Protein 6NJE (pdb70)

Nearest PDB structures (foldseek):
  6nje-assembly1_A  TM=1.003E+00  e=1.186E-72  Homo sapiens
  2p4n-assembly1_K  TM=8.759E-01  e=2.691E-31  unclassified
  5lt1-assembly2_B  TM=8.568E-01  e=7.980E-30  Homo sapiens
  5lt3-assembly3_C  TM=8.682E-01  e=7.978E-29  Homo sapiens
  4lnu-assembly1_K  TM=8.564E-01  e=1.719E-28  Homo sapiens

Organism: Homo sapiens (NCBI:txid9606)

Radius of gyration: 19.14 Å; Cα contacts (8 Å, |Δi|>4): 646; chains: 1; bounding box: 46×65×43 Å

Sequence (297 aa):
LYFQGPPARVRVAVRLRPFVCSLEIANWRNHQETLKYQFDAFYGERSTQQDIYAGSVQPILRHLLEGQNASVLAYGPTGAGKTHTMLGSPEQPGVIPRALMDLLQLTREEGAEGRPWALSVTMSYLEIYQEKVLDLLDPASGDLVIREDCRGNILIPGLSQKPISSFADFERHFLPASRRSSRSHAVLLVKVDQRERLAPFRQREGKLYLIDLAGSEDNRRTGAINTSLFVLGKVVDALNQGLPRVPYRDSKLTRLLQDSLGGSAHSILIANIAPERRFYLDTVSALNFAARSKEVI

Foldseek 3Di:
DLDDDFWDAAFEEEAEAAVCNKDWDADPVDNVKIKIFAGPYYHYHVQAQVNCQVVAPVVQLVVQVVQFEAEEEEAFAPVLQLCCQQANDPVGGHNVLVSVQVNLVVQCVCQPPPHQKHKWKKKFKWKQAPQFIAGLQDGPPGGWDWDADPVGDIDTPPRDIGTDRHVVSVCVRPVVSVVNPLRMKIKMKMKMWMFGNDPVGDTHMYIYIRIRGHGCCQPFPVVHHDQLLPLVLQQNLCRLVSPSDRPQVRGPNSVNCVRQHIHHHHHYYYQRGYDDPVCVSRRVRSSVSRGSDMDMD

GO terms:
  GO:0072686 mitotic spindle (C, IDA)
  GO:0051310 metaphase chromosome alignment (P, IMP)
  GO:0007062 sister chromatid cohesion (P, IMP)
  GO:0007080 mitotic metaphase chromosome alignment (P, IMP)
  GO:0005515 protein binding (F, IPI)
  GO:0000776 kinetochore (C, TAS)
  GO:0005634 nucleus (C, TAS)
  GO:0003677 DNA binding (F, TAS)
  GO:0003777 microtubule motor activity (F, TAS)
  GO:0000278 mitotic cell cycle (P, TAS)
  GO:0005829 cytosol (C, TAS)
  GO:0016607 nuclear speck (C, IDA)

CATH classification: 3.40.850.10

InterPro domains:
  IPR001752 Kinesin motor domain [PF00225] (49-368)
  IPR001752 Kinesin motor domain [PR00380] (118-139)
  IPR001752 Kinesin motor domain [PR00380] (237-254)
  IPR001752 Kinesin motor domain [PR00380] (269-287)
  IPR001752 Kinesin motor domain [PR00380] (318-339)
  IPR001752 Kinesin motor domain [PS50067] (43-368)
  IPR001752 Kinesin motor domain [SM00129] (41-376)
  IPR003583 Helix-hairpin-helix DNA-binding motif, class 1 [SM00278] (602-621)
  IPR003583 Helix-hairpin-helix DNA-binding motif, class 1 [SM00278] (632-651)
  IPR010994 RuvA domain 2-like [SSF47781] (570-660)
  IPR019821 Kinesin motor domain, conserved site [PS00411] (268-279)
  IPR027417 P-loop containing nucleoside triphosphate hydrolase [SSF52540] (43-492)
  IPR027640 Kinesin-like protein [PTHR47969] (42-380)
  IPR036961 Kinesin motor domain superfamily [G3DSA:3.40.850.10] (31-369)
  IPR060575 SAM-like, helix-hairpin-helix tandem [PF12836] (596-646)

B-factor: mean 39.38, std 15.23, range [15.37, 128.33]

Solvent-accessible surface area: 15018 Å² total; per-residue (Å²): 201,147,161,173,47,122,48,31,66,0,110,0,0,0,16,44,26,62,142,144,84,43,19,103,30,50,12,112,216,53,157,171,55,44,11,56,0,75,4,44,22,81,27,21,97,215,19,77,11,79,68,0,2,42,49,15,0,76,71,22,7,161,26,0,24,108,29,48,21,0,0,0,0,0,0,0,1,65,44,0,16,16,73,77,2,0,40,22,51,143,165,96,43,1,2,8,24,54,0,0,48,32,0,4,98,50,11,138,107,64,18,41,180,83,98,62,42,17,32,63,7,25,1,2,15,1,22,2,42,135,48,96,0,46,6,38,31,65,97,117,58,39,68,24,106,18,136,72,42,147,209,33,49,9,74,16,76,74,15,22,93,66,102,4,82,44,66,71,34,5,72,155,29,3,94,91,19,33,233,131,100,46,116,4,1,26,0,0,16,0,35,0,57,3,117,14,81,117,81,98,123,116,144,62,61,0,7,0,2,1,0,24,2,1,2,1,52,43,12,88,99,164,92,74,91,27,59,0,0,81,10,0,9,116,0,4,59,2,6,19,117,47,82,103,156,23,18,27,141,88,6,63,0,0,29,3,0,47,33,0,1,1,53,83,7,50,5,7,0,0,0,1,5,4,45,30,187,183,11,38,96,14,7,21,14,0,0,66,28,2,20,97,58,102,102,85,101

Secondary structure (DSSP, 8-state):
--SSSPPPP-EEEEEE-----EEEEE-TT-TT-EEEEE-SEEE-TT--HHHHHHHHTGGGHHHHTTT--EEEEEE--TTSSHHHHHTB-SSSB-HHHHHHHHHHHHHHHHTSTTSSEEEEEEEEEEEEETTEEEESSS-SS-PPPPEE-TTS-EE-TT---EEESSHHHHHHHHHHHH--TTSSEEEEEEEEEEEESSTT--EEEEEEEEEEPPPGGG--------HHHHHHHHHHHHHHHT-S---GGGSHHHHHTTTTSSTT-EEEEEEEE--SGGGHHHHHHHHHHH-SEEEE-

Structure (mmCIF, N/CA/C/O backbone):
data_6NJE
#
_entry.id   6NJE
#
_cell.length_a   44.530
_cell.length_b   58.730
_cell.length_c   116.453
_cell.angle_alpha   90.000
_cell.angle_beta   90.000
_cell.angle_gamma   90.000
#
_symmetry.space_group_name_H-M   'P 21 21 21'
#
loop_
_entity.id
_entity.type
_entity.pdbx_description
1 polymer 'Kinesin-like protein KIF22'
2 non-polymer 'MAGNESIUM ION'
3 non-polymer "ADENOSINE-5'-DIPHOSPHATE"
4 non-polymer 'CHLORIDE ION'
5 non-polymer 'SODIUM ION'
6 water water
#
loop_
_atom_site.group_PDB
_atom_site.id
_atom_site.type_symbol
_atom_site.label_atom_id
_atom_site.label_alt_id
_atom_site.label_comp_id
_atom_site.label_asym_id
_atom_site.label_entity_id
_atom_site.label_seq_id
_atom_site.pdbx_PDB_ins_code
_atom_site.Cartn_x
_atom_site.Cartn_y
_atom_site.Cartn_z
_atom_site.occupancy
_atom_site.B_iso_or_equiv
_atom_site.auth_seq_id
_atom_site.auth_comp_id
_atom_site.auth_asym_id
_atom_site.auth_atom_id
_atom_site.pdbx_PDB_model_num
ATOM 1 N N . LEU A 1 14 ? -11.749 54.720 74.309 1.00 56.19 35 LEU A N 1
ATOM 2 C CA . LEU A 1 14 ? -12.970 54.025 74.740 1.00 55.19 35 LEU A CA 1
ATOM 3 C C . LEU A 1 14 ? -12.918 52.535 74.424 1.00 56.47 35 LEU A C 1
ATOM 4 O O . LEU A 1 14 ? -12.188 52.125 73.513 1.00 56.48 35 LEU A O 1
ATOM 9 N N . TYR A 1 15 ? -13.704 51.723 75.160 1.00 50.62 36 TYR A N 1
ATOM 10 C CA . TYR A 1 15 ? -13.789 50.275 74.926 1.00 49.31 36 TYR A CA 1
ATOM 11 C C . TYR A 1 15 ? -14.382 50.023 73.538 1.00 54.26 36 TYR A C 1
ATOM 12 O O . TYR A 1 15 ? -13.761 49.329 72.739 1.00 55.25 36 TYR A O 1
ATOM 21 N N . PHE A 1 16 ? -15.541 50.644 73.232 1.00 50.18 37 PHE A N 1
ATOM 22 C CA . PHE A 1 16 ? -16.161 50.598 71.912 1.00 49.85 37 PHE A CA 1
ATOM 23 C C . PHE A 1 16 ? -15.567 51.750 71.074 1.00 59.25 37 PHE A C 1
ATOM 24 O O . PHE A 1 16 ? -14.603 52.392 71.519 1.00 59.77 37 PHE A O 1
ATOM 32 N N . GLN A 1 17 ? -16.126 52.002 69.867 1.00 57.94 38 GLN A N 1
ATOM 33 C CA . GLN A 1 17 ? -15.639 52.977 68.877 1.00 58.06 38 GLN A CA 1
ATOM 34 C C . GLN A 1 17 ? -14.202 52.607 68.459 1.00 62.66 38 GLN A C 1
ATOM 35 O O . GLN A 1 17 ? -13.210 53.213 68.896 1.00 63.26 38 GLN A O 1
ATOM 41 N N . GLY A 1 18 ? -14.136 51.534 67.676 1.00 57.59 39 GLY A N 1
ATOM 42 C CA . GLY A 1 18 ? -12.906 50.977 67.139 1.00 56.24 39 GLY A CA 1
ATOM 43 C C . GLY A 1 18 ? -12.361 49.789 67.905 1.00 56.65 39 GLY A C 1
ATOM 44 O O . GLY A 1 18 ? -12.295 49.821 69.139 1.00 55.32 39 GLY A O 1
ATOM 45 N N . PRO A 1 19 ? -11.907 48.733 67.183 1.00 51.48 40 PRO A N 1
ATOM 46 C CA . PRO A 1 19 ? -11.277 47.598 67.877 1.00 50.31 40 PRO A CA 1
ATOM 47 C C . PRO A 1 19 ? -9.889 48.021 68.389 1.00 49.57 40 PRO A C 1
ATOM 48 O O . PRO A 1 19 ? -9.356 49.043 67.918 1.00 45.72 40 PRO A O 1
ATOM 52 N N . PRO A 1 20 ? -9.294 47.299 69.374 1.00 45.77 41 PRO A N 1
ATOM 53 C CA . PRO A 1 20 ? -7.966 47.727 69.874 1.00 44.34 41 PRO A CA 1
ATOM 54 C C . PRO A 1 20 ? -6.882 47.537 68.818 1.00 41.99 41 PRO A C 1
ATOM 55 O O . PRO A 1 20 ? -7.045 46.726 67.892 1.00 40.05 41 PRO A O 1
ATOM 59 N N . ALA A 1 21 ? -5.778 48.286 68.955 1.00 34.60 42 ALA A N 1
ATOM 60 C CA . ALA A 1 21 ? -4.645 48.160 68.036 1.00 31.64 42 ALA A CA 1
ATOM 61 C C . ALA A 1 21 ? -4.109 46.717 68.085 1.00 33.72 42 ALA A C 1
ATOM 62 O O . ALA A 1 21 ? -4.177 46.051 69.131 1.00 33.54 42 ALA A O 1
ATOM 64 N N . ARG A 1 22 ? -3.637 46.215 66.945 1.00 28.29 43 ARG A N 1
ATOM 65 C CA . ARG A 1 22 ? -3.086 44.864 66.891 1.00 26.94 43 ARG A CA 1
ATOM 66 C C . ARG A 1 22 ? -1.710 44.844 67.552 1.00 30.02 43 ARG A C 1
ATOM 67 O O . ARG A 1 22 ? -1.087 45.895 67.758 1.00 28.44 43 ARG A O 1
ATOM 75 N N . VAL A 1 23 ? -1.227 43.628 67.836 1.00 24.97 44 VAL A N 1
ATOM 76 C CA . VAL A 1 23 ? 0.123 43.400 68.283 1.00 23.69 44 VAL A CA 1
ATOM 77 C C . VAL A 1 23 ? 0.788 42.811 67.031 1.00 24.51 44 VAL A C 1
ATOM 78 O O . VAL A 1 23 ? 0.362 41.751 66.567 1.00 24.18 44 VAL A O 1
ATOM 82 N N . ARG A 1 24 ? 1.767 43.519 66.444 1.00 18.82 45 ARG A N 1
ATOM 83 C CA . ARG A 1 24 ? 2.474 42.973 65.280 1.00 19.16 45 ARG A CA 1
ATOM 84 C C . ARG A 1 24 ? 3.373 41.852 65.712 1.00 22.15 45 ARG A C 1
ATOM 85 O O . ARG A 1 24 ? 3.886 41.852 66.850 1.00 21.36 45 ARG A O 1
ATOM 93 N N . VAL A 1 25 ? 3.519 40.864 64.834 1.00 19.93 46 VAL A N 1
ATOM 94 C CA . VAL A 1 25 ? 4.294 39.676 65.143 1.00 20.61 46 VAL A CA 1
ATOM 95 C C . VAL A 1 25 ? 5.303 39.390 64.040 1.00 24.42 46 VAL A C 1
ATOM 96 O O . VAL A 1 25 ? 4.999 39.471 62.856 1.00 23.50 46 VAL A O 1
ATOM 100 N N . ALA A 1 26 ? 6.530 39.114 64.447 1.00 21.67 47 ALA A N 1
ATOM 101 C CA . ALA A 1 26 ? 7.583 38.825 63.487 1.00 21.33 47 ALA A CA 1
ATOM 102 C C . ALA A 1 26 ? 8.351 37.630 63.941 1.00 26.27 47 ALA A C 1
ATOM 103 O O . ALA A 1 26 ? 8.351 37.297 65.114 1.00 24.72 47 ALA A O 1
ATOM 105 N N . VAL A 1 27 ? 8.935 36.926 62.993 1.00 25.59 48 VAL A N 1
ATOM 106 C CA . VAL A 1 27 ? 9.804 35.824 63.322 1.00 24.70 48 VAL A CA 1
ATOM 107 C C . VAL A 1 27 ? 11.191 36.166 62.849 1.00 25.05 48 VAL A C 1
ATOM 108 O O . VAL A 1 27 ? 11.352 36.744 61.780 1.00 21.76 48 VAL A O 1
ATOM 112 N N . ARG A 1 28 ? 12.191 35.895 63.697 1.00 23.72 49 ARG A N 1
ATOM 113 C CA . ARG A 1 28 ? 13.570 36.065 63.306 1.00 23.33 49 ARG A CA 1
ATOM 114 C C . ARG A 1 28 ? 14.252 34.711 63.409 1.00 27.44 49 ARG A C 1
ATOM 115 O O . ARG A 1 28 ? 14.501 34.205 64.515 1.00 24.64 49 ARG A O 1
ATOM 123 N N . LEU A 1 29 ? 14.520 34.116 62.240 1.00 25.70 50 LEU A N 1
ATOM 124 C CA . LEU A 1 29 ? 15.257 32.875 62.159 1.00 26.86 50 LEU A CA 1
ATOM 125 C C . LEU A 1 29 ? 16.758 33.229 62.096 1.00 30.93 50 LEU A C 1
ATOM 126 O O . LEU A 1 29 ? 17.196 33.898 61.160 1.00 29.90 50 LEU A O 1
ATOM 131 N N . ARG A 1 30 ? 17.525 32.816 63.108 1.00 28.04 51 ARG A N 1
ATOM 132 C CA . ARG A 1 30 ? 18.955 33.095 63.121 1.00 28.65 51 ARG A CA 1
ATOM 133 C C . ARG A 1 30 ? 19.734 32.076 62.268 1.00 37.04 51 ARG A C 1
ATOM 134 O O . ARG A 1 30 ? 19.217 30.988 61.966 1.00 37.13 51 ARG A O 1
ATOM 142 N N . PRO A 1 31 ? 20.998 32.378 61.887 1.00 33.50 52 PRO A N 1
ATOM 143 C CA . PRO A 1 31 ? 21.791 31.357 61.181 1.00 32.51 52 PRO A CA 1
ATOM 144 C C . PRO A 1 31 ? 22.270 30.268 62.158 1.00 35.89 52 PRO A C 1
ATOM 145 O O . PRO A 1 31 ? 22.039 30.376 63.373 1.00 34.45 52 PRO A O 1
ATOM 149 N N . PHE A 1 32 ? 22.935 29.213 61.633 1.00 32.26 53 PHE A N 1
ATOM 150 C CA . PHE A 1 32 ? 23.518 28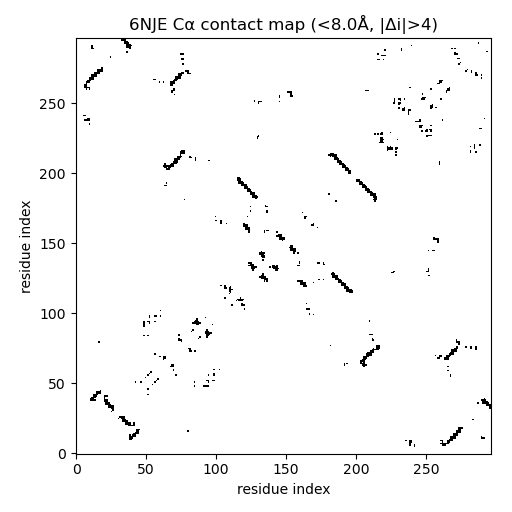.152 62.464 1.00 32.84 53 PHE A CA 1
ATOM 151 C C . PHE A 1 32 ? 24.702 28.728 63.250 1.00 38.87 53 PHE A C 1
ATOM 152 O O . PHE A 1 32 ? 25.426 29.580 62.729 1.00 38.36 53 PHE A O 1
ATOM 160 N N . VAL A 1 33 ? 24.837 28.347 64.531 1.00 38.60 54 VAL A N 1
ATOM 161 C CA . VAL A 1 33 ? 25.918 28.844 65.413 1.00 57.59 54 VAL A CA 1
ATOM 162 C C . VAL A 1 33 ? 26.638 27.694 66.105 1.00 82.59 54 VAL A C 1
ATOM 163 O O . VAL A 1 33 ? 27.583 27.151 65.554 1.00 51.47 54 VAL A O 1
ATOM 167 N N . CYS A 1 51 ? 4.876 36.613 54.276 1.00 55.01 72 CYS A N 1
ATOM 168 C CA . CYS A 1 51 ? 5.617 36.449 55.538 1.00 54.45 72 CYS A CA 1
ATOM 169 C C . CYS A 1 51 ? 5.157 35.203 56.321 1.00 55.37 72 CYS A C 1
ATOM 170 O O . CYS A 1 51 ? 4.965 35.230 57.543 1.00 54.05 72 CYS A O 1
ATOM 173 N N . SER A 1 52 ? 4.982 34.106 55.581 1.00 50.02 73 SER A N 1
ATOM 174 C CA . SER A 1 52 ? 4.580 32.824 56.117 1.00 48.66 73 SER A CA 1
ATOM 175 C C . SER A 1 52 ? 5.794 31.927 56.255 1.00 50.04 73 SER A C 1
ATOM 176 O O . SER A 1 52 ? 6.727 32.009 55.458 1.00 48.86 73 SER A O 1
ATOM 179 N N . LEU A 1 53 ? 5.800 31.121 57.306 1.00 45.64 74 LEU A N 1
ATOM 180 C CA . LEU A 1 53 ? 6.850 30.172 57.611 1.00 45.15 74 LEU A CA 1
ATOM 181 C C . LEU A 1 53 ? 6.273 28.776 57.432 1.00 47.57 74 LEU A C 1
ATOM 182 O O . LEU A 1 53 ? 5.137 28.521 57.830 1.00 47.12 74 LEU A O 1
ATOM 187 N N . GLU A 1 54 ? 7.066 27.871 56.873 1.00 44.34 75 GLU A N 1
ATOM 188 C CA . GLU A 1 54 ? 6.666 26.484 56.690 1.00 44.16 75 GLU A CA 1
ATOM 189 C C . GLU A 1 54 ? 7.619 25.572 57.443 1.00 48.20 75 GLU A C 1
ATOM 190 O O . GLU A 1 54 ? 8.840 25.712 57.326 1.00 46.83 75 GLU A O 1
ATOM 196 N N . ILE A 1 55 ? 7.056 24.664 58.250 1.00 45.95 76 ILE A N 1
ATOM 197 C CA . ILE A 1 55 ? 7.826 23.708 59.043 1.00 46.56 76 ILE A CA 1
ATOM 198 C C . ILE A 1 55 ? 7.197 22.330 58.937 1.00 53.38 76 ILE A C 1
ATOM 199 O O . ILE A 1 55 ? 5.979 22.212 58.769 1.00 52.85 76 ILE A O 1
ATOM 204 N N . ALA A 1 56 ? 8.043 21.291 59.000 1.00 52.55 77 ALA A N 1
ATOM 205 C CA . ALA A 1 56 ? 7.639 19.893 58.955 1.00 52.86 77 ALA A CA 1
ATOM 206 C C . ALA A 1 56 ? 6.822 19.560 60.193 1.00 59.19 77 ALA A C 1
ATOM 207 O O . ALA A 1 56 ? 7.072 20.117 61.264 1.00 59.44 77 ALA A O 1
ATOM 209 N N . ASN A 1 57 ? 5.826 18.689 60.043 1.00 57.37 78 ASN A N 1
ATOM 210 C CA . ASN A 1 57 ? 5.032 18.227 61.175 1.00 58.47 78 ASN A CA 1
ATOM 211 C C . ASN A 1 57 ? 5.574 16.835 61.509 1.00 67.19 78 ASN A C 1
ATOM 212 O O . ASN A 1 57 ? 5.401 15.907 60.721 1.00 67.12 78 ASN A O 1
ATOM 217 N N . TRP A 1 58 ? 6.292 16.695 62.629 1.00 66.82 79 TRP A N 1
ATOM 218 C CA . TRP A 1 58 ? 6.892 15.402 62.973 1.00 67.85 79 TRP A CA 1
ATOM 219 C C . TRP A 1 58 ? 5.851 14.418 63.597 1.00 73.16 79 TRP A C 1
ATOM 220 O O . TRP A 1 58 ? 6.177 13.255 63.850 1.00 73.01 79 TRP A O 1
ATOM 231 N N . ARG A 1 59 ? 4.587 14.874 63.744 1.00 70.21 80 ARG A N 1
ATOM 232 C CA . ARG A 1 59 ? 3.425 14.097 64.196 1.00 70.24 80 ARG A CA 1
ATOM 233 C C . ARG A 1 59 ? 2.865 13.319 62.980 1.00 75.42 80 ARG A C 1
ATOM 234 O O . ARG A 1 59 ? 2.391 12.188 63.128 1.00 75.52 80 ARG A O 1
ATOM 242 N N . ASN A 1 60 ? 2.936 13.947 61.781 1.00 71.65 81 ASN A N 1
ATOM 243 C CA . ASN A 1 60 ? 2.468 13.438 60.496 1.00 71.48 81 ASN A CA 1
ATOM 244 C C . ASN A 1 60 ? 3.387 13.997 59.395 1.00 76.87 81 ASN A C 1
ATOM 245 O O . ASN A 1 60 ? 3.285 15.181 59.054 1.00 76.54 81 ASN A O 1
ATOM 250 N N . HIS A 1 61 ? 4.287 13.150 58.845 1.00 74.19 82 HIS A N 1
ATOM 251 C CA . HIS A 1 61 ? 5.251 13.530 57.800 1.00 74.52 82 HIS A CA 1
ATOM 252 C C . HIS A 1 61 ? 4.610 13.890 56.445 1.00 75.67 82 HIS A C 1
ATOM 253 O O . HIS A 1 61 ? 5.289 14.462 55.584 1.00 74.81 82 HIS A O 1
ATOM 260 N N . GLN A 1 62 ? 3.310 13.581 56.267 1.00 70.46 83 GLN A N 1
ATOM 261 C CA . GLN A 1 62 ? 2.553 13.949 55.065 1.00 69.86 83 GLN A CA 1
ATOM 262 C C . GLN A 1 62 ? 2.111 15.422 55.202 1.00 71.37 83 GLN A C 1
ATOM 263 O O . GLN A 1 62 ? 1.773 16.060 54.200 1.00 71.52 83 GLN A O 1
ATOM 269 N N . GLU A 1 63 ? 2.103 15.942 56.459 1.00 64.95 84 GLU A N 1
ATOM 270 C CA . GLU A 1 63 ? 1.664 17.288 56.841 1.00 62.98 84 GLU A CA 1
ATOM 271 C C . GLU A 1 63 ? 2.782 18.325 57.024 1.00 62.46 84 GLU A C 1
ATOM 272 O O . GLU A 1 63 ? 3.847 18.032 57.573 1.00 60.93 84 GLU A O 1
ATOM 278 N N . THR A 1 64 ? 2.490 19.556 56.583 1.00 56.71 85 THR A N 1
ATOM 279 C CA . THR A 1 64 ? 3.341 20.742 56.708 1.00 54.96 85 THR A CA 1
ATOM 280 C C . THR A 1 64 ? 2.562 21.801 57.500 1.00 53.95 85 THR A C 1
ATOM 281 O O . THR A 1 64 ? 1.369 22.011 57.262 1.00 53.22 85 THR A O 1
ATOM 285 N N . LEU A 1 65 ? 3.243 22.436 58.464 1.00 46.68 86 LEU A N 1
ATOM 286 C CA . LEU A 1 65 ? 2.690 23.490 59.303 1.00 43.64 86 LEU A CA 1
ATOM 287 C C . LEU A 1 65 ? 3.082 24.841 58.703 1.00 42.45 86 LEU A C 1
ATOM 288 O O . LEU A 1 65 ? 4.270 25.115 58.493 1.00 41.19 86 LEU A O 1
ATOM 293 N N . LYS A 1 66 ? 2.066 25.655 58.375 1.00 36.71 87 LYS A N 1
ATOM 294 C CA . LYS A 1 66 ? 2.236 26.975 57.760 1.00 35.27 87 LYS A CA 1
ATOM 295 C C . LYS A 1 66 ? 1.757 28.080 58.715 1.00 36.82 87 LYS A C 1
ATOM 296 O O . LYS A 1 66 ? 0.559 28.194 59.002 1.00 37.13 87 LYS A O 1
ATOM 302 N N . TYR A 1 67 ? 2.711 28.900 59.180 1.00 31.03 88 TYR A N 1
ATOM 303 C CA . TYR A 1 67 ? 2.489 29.995 60.117 1.00 29.55 88 TYR A CA 1
ATOM 304 C C . TYR A 1 67 ? 2.532 31.354 59.433 1.00 33.18 88 TYR A C 1
ATOM 305 O O . TYR A 1 67 ? 3.449 31.618 58.666 1.00 32.30 88 TYR A O 1
ATOM 314 N N . GLN A 1 68 ? 1.574 32.225 59.747 1.00 29.88 89 GLN A N 1
ATOM 315 C CA . GLN A 1 68 ? 1.521 33.568 59.159 1.00 30.52 89 GLN A CA 1
ATOM 316 C C . GLN A 1 68 ? 1.937 34.651 60.183 1.00 34.38 89 GLN A C 1
ATOM 317 O O . GLN A 1 68 ? 1.508 34.628 61.335 1.00 34.82 89 GLN A O 1
ATOM 323 N N . PHE A 1 69 ? 2.800 35.570 59.757 1.00 31.13 90 PHE A N 1
ATOM 324 C CA . PHE A 1 69 ? 3.295 36.674 60.580 1.00 29.46 90 PHE A CA 1
ATOM 325 C C . PHE A 1 69 ? 3.134 37.972 59.816 1.00 32.40 90 PHE A C 1
ATOM 326 O O . PHE A 1 69 ? 2.850 37.933 58.614 1.00 30.87 90 PHE A O 1
ATOM 334 N N . ASP A 1 70 ? 3.348 39.118 60.503 1.00 28.35 91 ASP A N 1
ATOM 335 C CA . ASP A 1 70 ? 3.320 40.460 59.901 1.00 27.11 91 ASP A CA 1
ATOM 336 C C . ASP A 1 70 ? 4.649 40.719 59.176 1.00 33.11 91 ASP A C 1
ATOM 337 O O . ASP A 1 70 ? 4.689 41.559 58.284 1.00 34.05 91 ASP A O 1
ATOM 342 N N . ALA A 1 71 ? 5.733 39.999 59.565 1.00 30.67 92 ALA A N 1
ATOM 343 C CA . ALA A 1 71 ? 7.084 40.054 58.980 1.00 30.22 92 ALA A CA 1
ATOM 344 C C . ALA A 1 71 ? 7.891 38.762 59.242 1.00 36.05 92 ALA A C 1
ATOM 345 O O . ALA A 1 71 ? 7.663 38.077 60.236 1.00 34.75 92 ALA A O 1
ATOM 347 N N . PHE A 1 72 ? 8.831 38.439 58.330 1.00 34.66 93 PHE A N 1
ATOM 348 C CA . PHE A 1 72 ? 9.729 37.303 58.430 1.00 35.35 93 PHE A CA 1
ATOM 349 C C . PHE A 1 72 ? 11.135 37.738 58.100 1.00 36.68 93 PHE A C 1
ATOM 350 O O . PHE A 1 72 ? 11.393 38.240 57.009 1.00 35.86 93 PHE A O 1
ATOM 358 N N . TYR A 1 73 ? 12.048 37.533 59.051 1.00 30.54 94 TYR A N 1
ATOM 359 C CA . TYR A 1 73 ? 13.451 37.864 58.916 1.00 27.62 94 TYR A CA 1
ATOM 360 C C . TYR A 1 73 ? 14.221 36.547 58.955 1.00 32.25 94 TYR A C 1
ATOM 361 O O . TYR A 1 73 ? 14.240 35.875 59.982 1.00 32.42 94 TYR A O 1
ATOM 370 N N . GLY A 1 74 ? 14.810 36.172 57.821 1.00 28.35 95 GLY A N 1
ATOM 371 C CA . GLY A 1 74 ? 15.599 34.954 57.685 1.00 27.35 95 GLY A CA 1
ATOM 372 C C . GLY A 1 74 ? 16.996 35.114 58.228 1.00 31.23 95 GLY A C 1
ATOM 373 O O . GLY A 1 74 ? 17.301 36.120 58.879 1.00 28.91 95 GLY A O 1
ATOM 374 N N . GLU A 1 75 ? 17.866 34.128 57.924 1.00 29.38 96 GLU A N 1
ATOM 375 C CA . GLU A 1 75 ? 19.256 34.059 58.416 1.00 29.90 96 GLU A CA 1
ATOM 376 C C . GLU A 1 75 ? 20.159 35.161 57.873 1.00 32.22 96 GLU A C 1
ATOM 377 O O . GLU A 1 75 ? 21.137 35.510 58.527 1.00 33.12 96 GLU A O 1
ATOM 383 N N . ARG A 1 76 ? 19.828 35.718 56.704 1.00 28.35 97 ARG A N 1
ATOM 384 C CA . ARG A 1 76 ? 20.606 36.802 56.086 1.00 29.28 97 ARG A CA 1
ATOM 385 C C . ARG A 1 76 ? 20.214 38.184 56.655 1.00 33.93 97 ARG A C 1
ATOM 386 O O . ARG A 1 76 ? 20.868 39.171 56.318 1.00 34.68 97 ARG A O 1
ATOM 394 N N . SER A 1 77 ? 19.148 38.256 57.497 1.00 29.32 98 SER A N 1
ATOM 395 C CA . SER A 1 77 ? 18.672 39.521 58.066 1.00 29.09 98 SER A CA 1
ATOM 396 C C . SER A 1 77 ? 19.609 40.005 59.168 1.00 31.97 98 SER A C 1
ATOM 397 O O . SER A 1 77 ? 19.923 39.253 60.082 1.00 31.79 98 SER A O 1
ATOM 400 N N . THR A 1 78 ? 20.102 41.241 59.038 1.00 28.69 99 THR A N 1
ATOM 401 C CA . THR A 1 78 ? 21.044 41.828 59.986 1.00 27.72 99 THR A CA 1
ATOM 402 C C . THR A 1 78 ? 20.287 42.579 61.077 1.00 29.77 99 THR A C 1
ATOM 403 O O . THR A 1 78 ? 19.080 42.732 60.982 1.00 29.85 99 THR A O 1
ATOM 407 N N . GLN A 1 79 ? 21.019 43.080 62.083 1.00 25.53 100 GLN A N 1
ATOM 408 C CA . GLN A 1 79 ? 20.499 43.863 63.201 1.00 24.91 100 GLN A CA 1
ATOM 409 C C . GLN A 1 79 ? 19.741 45.087 62.681 1.00 27.66 100 GLN A C 1
ATOM 410 O O . GLN A 1 79 ? 18.654 45.357 63.152 1.00 27.37 100 GLN A O 1
ATOM 416 N N . GLN A 1 80 ? 20.319 45.806 61.697 1.00 23.49 101 GLN A N 1
ATOM 417 C CA . GLN A 1 80 ? 19.727 46.990 61.081 1.00 22.61 101 GLN A CA 1
ATOM 418 C C . GLN A 1 80 ? 18.472 46.644 60.308 1.00 25.04 101 GLN A C 1
ATOM 419 O O . GLN A 1 80 ? 17.513 47.397 60.387 1.00 25.16 101 GLN A O 1
ATOM 425 N N . ASP A 1 81 ? 18.433 45.481 59.622 1.00 22.17 102 ASP A N 1
ATOM 426 C CA . ASP A 1 81 ? 17.207 45.055 58.936 1.00 22.17 102 ASP A CA 1
ATOM 427 C C . ASP A 1 81 ? 16.004 44.922 59.934 1.00 27.08 102 ASP A C 1
ATOM 428 O O . ASP A 1 81 ? 14.919 45.407 59.631 1.00 25.73 102 ASP A O 1
ATOM 433 N N . ILE A 1 82 ? 16.215 44.264 61.108 1.00 25.54 103 ILE A N 1
ATOM 434 C CA . ILE A 1 82 ? 15.186 44.052 62.154 1.00 25.93 103 ILE A CA 1
ATOM 435 C C . ILE A 1 82 ? 14.704 45.423 62.649 1.00 27.58 103 ILE A C 1
ATOM 436 O O . ILE A 1 82 ? 13.511 45.707 62.638 1.00 25.16 103 ILE A O 1
ATOM 441 N N . TYR A 1 83 ? 15.666 46.255 63.076 1.00 24.74 104 TYR A N 1
ATOM 442 C CA . TYR A 1 83 ? 15.451 47.584 63.607 1.00 24.09 104 TYR A CA 1
ATOM 443 C C . TYR A 1 83 ? 14.776 48.532 62.611 1.00 26.19 104 TYR A C 1
ATOM 444 O O . TYR A 1 83 ? 13.763 49.121 62.973 1.00 22.39 104 TYR A O 1
ATOM 453 N N . ALA A 1 84 ? 15.319 48.700 61.376 1.00 24.47 105 ALA A N 1
ATOM 454 C CA . ALA A 1 84 ? 14.675 49.589 60.389 1.00 25.02 105 ALA A CA 1
ATOM 455 C C . ALA A 1 84 ? 13.317 49.041 59.932 1.00 29.07 105 ALA A C 1
ATOM 456 O O . ALA A 1 84 ? 12.375 49.815 59.748 1.00 29.34 105 ALA A 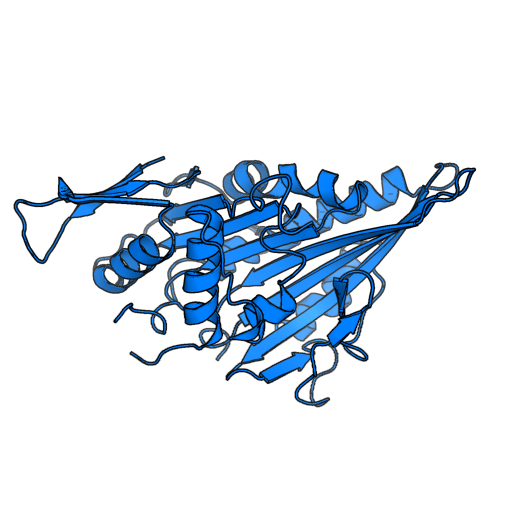O 1
ATOM 458 N N . GLY A 1 85 ? 13.217 47.720 59.820 1.00 24.85 106 GLY A N 1
ATOM 459 C CA . GLY A 1 85 ? 11.989 47.067 59.388 1.00 24.45 106 GLY A CA 1
ATOM 460 C C . GLY A 1 85 ? 10.851 47.070 60.391 1.00 27.38 106 GLY A C 1
ATOM 461 O O . GLY A 1 85 ? 9.699 47.321 60.028 1.00 25.80 106 GLY A O 1
ATOM 462 N N . SER A 1 86 ? 11.151 46.813 61.669 1.00 24.07 107 SER A N 1
ATOM 463 C CA . SER A 1 86 ? 10.076 46.674 62.648 1.00 22.82 107 SER A CA 1
ATOM 464 C C . SER A 1 86 ? 10.091 47.591 63.840 1.00 28.17 107 SER A C 1
ATOM 465 O O . SER A 1 86 ? 9.083 47.602 64.567 1.00 31.00 107 SER A O 1
ATOM 468 N N . VAL A 1 87 ? 11.197 48.316 64.122 1.00 22.78 108 VAL A N 1
ATOM 469 C CA . VAL A 1 87 ? 11.229 49.127 65.362 1.00 21.22 108 VAL A CA 1
ATOM 470 C C . VAL A 1 87 ? 11.317 50.633 65.078 1.00 27.92 108 VAL A C 1
ATOM 471 O O . VAL A 1 87 ? 10.433 51.355 65.522 1.00 25.50 108 VAL A O 1
ATOM 475 N N . GLN A 1 88 ? 12.340 51.104 64.308 1.00 28.89 109 GLN A N 1
ATOM 476 C CA . GLN A 1 88 ? 12.509 52.503 63.880 1.00 29.75 109 GLN A CA 1
ATOM 477 C C . GLN A 1 88 ? 11.190 53.221 63.514 1.00 33.15 109 GLN A C 1
ATOM 478 O O . GLN A 1 88 ? 10.986 54.329 64.028 1.00 30.66 109 GLN A O 1
ATOM 484 N N . PRO A 1 89 ? 10.267 52.633 62.684 1.00 30.62 110 PRO A N 1
ATOM 485 C CA . PRO A 1 89 ? 9.025 53.355 62.352 1.00 30.36 110 PRO A CA 1
ATOM 486 C C . PRO A 1 89 ? 8.077 53.678 63.509 1.00 34.03 110 PRO A C 1
ATOM 487 O O . PRO A 1 89 ? 7.238 54.554 63.337 1.00 33.69 110 PRO A O 1
ATOM 491 N N . ILE A 1 90 ? 8.185 53.012 64.673 1.00 30.54 111 ILE A N 1
ATOM 492 C CA . ILE A 1 90 ? 7.218 53.305 65.745 1.00 30.67 111 ILE A CA 1
ATOM 493 C C . ILE A 1 90 ? 7.697 54.445 66.694 1.00 34.25 111 ILE A C 1
ATOM 494 O O . ILE A 1 90 ? 6.869 55.005 67.431 1.00 32.21 111 ILE A O 1
ATOM 499 N N . LEU A 1 91 ? 9.006 54.814 66.631 1.00 30.82 112 LEU A N 1
ATOM 500 C CA . LEU A 1 91 ? 9.611 55.839 67.481 1.00 31.09 112 LEU A CA 1
ATOM 501 C C . LEU A 1 91 ? 8.924 57.183 67.408 1.00 35.79 112 LEU A C 1
ATOM 502 O O . LEU A 1 91 ? 8.706 57.810 68.456 1.00 34.40 112 LEU A O 1
ATOM 507 N N . ARG A 1 92 ? 8.580 57.634 66.176 1.00 32.41 113 ARG A N 1
ATOM 508 C CA . ARG A 1 92 ? 7.890 58.911 65.971 1.00 32.06 113 ARG A CA 1
ATOM 509 C C . ARG A 1 92 ? 6.539 58.991 66.734 1.00 35.54 113 ARG A C 1
ATOM 510 O O . ARG A 1 92 ? 6.089 60.096 67.046 1.00 34.76 113 ARG A O 1
ATOM 518 N N . HIS A 1 93 ? 5.916 57.829 67.056 1.00 32.69 114 HIS A N 1
ATOM 519 C CA . HIS A 1 93 ? 4.618 57.791 67.762 1.00 33.09 114 HIS A CA 1
ATOM 520 C C . HIS A 1 93 ? 4.738 58.148 69.247 1.00 34.30 114 HIS A C 1
ATOM 521 O O . HIS A 1 93 ? 3.780 58.658 69.823 1.00 32.92 114 HIS A O 1
ATOM 528 N N . LEU A 1 94 ? 5.942 58.007 69.820 1.00 29.80 115 LEU A N 1
ATOM 529 C CA . LEU A 1 94 ? 6.236 58.415 71.193 1.00 29.24 115 LEU A CA 1
ATOM 530 C C . LEU A 1 94 ? 6.121 59.938 71.339 1.00 34.27 115 LEU A C 1
ATOM 531 O O . LEU A 1 94 ? 5.676 60.407 72.381 1.00 32.32 115 LEU A O 1
ATOM 536 N N . LEU A 1 95 ? 6.468 60.701 70.273 1.00 33.52 116 LEU A N 1
ATOM 537 C CA . LEU A 1 95 ? 6.364 62.160 70.240 1.00 34.48 116 LEU A CA 1
ATOM 538 C C . LEU A 1 95 ? 4.953 62.652 69.914 1.00 38.47 116 LEU A C 1
ATOM 539 O O . LEU A 1 95 ? 4.725 63.853 69.844 1.00 39.83 116 LEU A O 1
ATOM 544 N N . GLU A 1 96 ? 4.009 61.731 69.742 1.00 33.80 117 GLU A N 1
ATOM 545 C CA . GLU A 1 96 ? 2.586 62.014 69.550 1.00 33.45 117 GLU A CA 1
ATOM 546 C C . GLU A 1 96 ? 1.815 61.669 70.858 1.00 37.15 117 GLU A C 1
ATOM 547 O O . GLU A 1 96 ? 0.584 61.721 70.890 1.00 37.95 117 GLU A O 1
ATOM 553 N N . GLY A 1 97 ? 2.558 61.312 71.907 1.00 32.62 118 GLY A N 1
ATOM 554 C CA . GLY A 1 97 ? 2.011 60.894 73.194 1.00 32.62 118 GLY A CA 1
ATOM 555 C C . GLY A 1 97 ? 1.555 59.445 73.213 1.00 37.21 118 GLY A C 1
ATOM 556 O O . GLY A 1 97 ? 0.853 59.036 74.129 1.00 38.82 118 GLY A O 1
ATOM 557 N N . GLN A 1 98 ? 1.937 58.652 72.202 1.00 33.19 119 GLN A N 1
ATOM 558 C CA . GLN A 1 98 ? 1.567 57.240 72.106 1.00 32.32 119 GLN A CA 1
ATOM 559 C C . GLN A 1 98 ? 2.643 56.351 72.702 1.00 33.12 119 GLN A C 1
ATOM 560 O O . GLN A 1 98 ? 3.818 56.708 72.698 1.00 30.30 119 GLN A O 1
ATOM 566 N N . ASN A 1 99 ? 2.232 55.189 73.213 1.00 30.14 120 ASN A N 1
ATOM 567 C CA . ASN A 1 99 ? 3.140 54.210 73.809 1.00 29.38 120 ASN A CA 1
ATOM 568 C C . ASN A 1 99 ? 3.464 53.117 72.822 1.00 29.91 120 ASN A C 1
ATOM 569 O O . ASN A 1 99 ? 2.712 52.909 71.875 1.00 27.01 120 ASN A O 1
ATOM 574 N N . ALA A 1 100 ? 4.614 52.445 73.027 1.00 26.54 121 ALA A N 1
ATOM 575 C CA . ALA A 1 100 ? 5.069 51.371 72.170 1.00 25.77 121 ALA A CA 1
ATOM 576 C C . ALA A 1 100 ? 5.803 50.293 72.972 1.00 29.58 121 ALA A C 1
ATOM 577 O O . ALA A 1 100 ? 6.486 50.609 73.938 1.00 29.26 121 ALA A O 1
ATOM 579 N N . SER A 1 101 ? 5.643 49.026 72.571 1.00 24.70 122 SER A N 1
ATOM 580 C CA . SER A 1 101 ? 6.286 47.862 73.195 1.00 23.99 122 SER A CA 1
ATOM 581 C C . SER A 1 101 ? 6.964 47.010 72.150 1.00 25.90 122 SER A C 1
ATOM 582 O O . SER A 1 101 ? 6.369 46.708 71.111 1.00 25.40 122 SER A O 1
ATOM 585 N N . VAL A 1 102 ? 8.211 46.624 72.429 1.00 22.07 123 VAL A N 1
ATOM 586 C CA . VAL A 1 102 ? 9.025 45.720 71.596 1.00 21.13 123 VAL A CA 1
ATOM 587 C C . VAL A 1 102 ? 9.418 44.550 72.496 1.00 22.70 123 VAL A C 1
ATOM 588 O O . VAL A 1 102 ? 10.055 44.755 73.528 1.00 18.57 123 VAL A O 1
ATOM 592 N N . LEU A 1 103 ? 8.999 43.335 72.131 1.00 22.65 124 LEU A N 1
ATOM 593 C CA . LEU A 1 103 ? 9.295 42.161 72.954 1.00 23.17 124 LEU A CA 1
ATOM 594 C C . LEU A 1 103 ? 9.975 41.059 72.165 1.00 26.96 124 LEU A C 1
ATOM 595 O O . LEU A 1 103 ? 9.493 40.710 71.097 1.00 26.79 124 LEU A O 1
ATOM 600 N N . ALA A 1 104 ? 11.069 40.466 72.706 1.00 23.96 125 ALA A N 1
ATOM 601 C CA . ALA A 1 104 ? 11.728 39.323 72.047 1.00 22.66 125 ALA A CA 1
ATOM 602 C C . ALA A 1 104 ? 11.290 38.052 72.771 1.00 24.08 125 ALA A C 1
ATOM 603 O O . ALA A 1 104 ? 11.470 37.944 73.976 1.00 22.89 125 ALA A O 1
ATOM 605 N N . TYR A 1 105 ? 10.706 37.109 72.029 1.00 20.71 126 TYR A N 1
ATOM 606 C CA . TYR A 1 105 ? 10.158 35.845 72.524 1.00 21.40 126 TYR A CA 1
ATOM 607 C C . TYR A 1 105 ? 10.886 34.694 71.887 1.00 27.03 126 TYR A C 1
ATOM 608 O O . TYR A 1 105 ? 11.244 34.786 70.729 1.00 29.05 126 TYR A O 1
ATOM 617 N N . GLY A 1 106 ? 11.053 33.596 72.611 1.00 23.50 127 GLY A N 1
ATOM 618 C CA . GLY A 1 106 ? 11.671 32.419 72.034 1.00 23.00 127 GLY A CA 1
ATOM 619 C C . GLY A 1 106 ? 12.507 31.611 72.997 1.00 26.92 127 GLY A C 1
ATOM 620 O O . GLY A 1 106 ? 12.778 32.056 74.121 1.00 27.01 127 GLY A O 1
ATOM 621 N N . PRO A 1 107 ? 12.908 30.390 72.569 1.00 24.14 128 PRO A N 1
ATOM 622 C CA . PRO A 1 107 ? 13.714 29.531 73.463 1.00 24.73 128 PRO A CA 1
ATOM 623 C C . PRO A 1 107 ? 15.108 30.064 73.714 1.00 29.43 128 PRO A C 1
ATOM 624 O O . PRO A 1 107 ? 15.642 30.778 72.860 1.00 29.38 128 PRO A O 1
ATOM 628 N N . THR A 1 108 ? 15.711 29.693 74.859 1.00 26.57 129 THR A N 1
ATOM 629 C CA . THR A 1 108 ? 17.110 30.031 75.165 1.00 26.71 129 THR A CA 1
ATOM 630 C C . THR A 1 108 ? 17.971 29.463 74.033 1.00 31.23 129 THR A C 1
ATOM 631 O O . THR A 1 108 ? 17.697 28.358 73.537 1.00 30.40 129 THR A O 1
ATOM 635 N N . GLY A 1 109 ? 18.913 30.274 73.568 1.00 29.27 130 GLY A N 1
ATOM 636 C CA . GLY A 1 109 ? 19.800 29.960 72.451 1.00 28.43 130 GLY A CA 1
ATOM 637 C C . GLY A 1 109 ? 19.289 30.478 71.117 1.00 32.30 130 GLY A C 1
ATOM 638 O O . GLY A 1 109 ? 20.050 30.524 70.151 1.00 36.04 130 GLY A O 1
ATOM 639 N N . ALA A 1 110 ? 18.005 30.853 71.036 1.00 25.39 131 ALA A N 1
ATOM 640 C CA . ALA A 1 110 ? 17.372 31.316 69.788 1.00 25.55 131 ALA A CA 1
ATOM 641 C C . ALA A 1 110 ? 17.837 32.684 69.263 1.00 28.24 131 ALA A C 1
ATOM 642 O O . ALA A 1 110 ? 17.766 32.914 68.056 1.00 26.80 131 ALA A O 1
ATOM 644 N N . GLY A 1 111 ? 18.247 33.580 70.156 1.00 23.58 132 GLY A N 1
ATOM 645 C CA . GLY A 1 111 ? 18.705 34.895 69.737 1.00 23.07 132 GLY A CA 1
ATOM 646 C C . GLY A 1 111 ? 17.923 36.094 70.212 1.00 26.76 132 GLY A C 1
ATOM 647 O O . GLY A 1 111 ? 18.005 37.138 69.570 1.00 26.64 132 GLY A O 1
ATOM 648 N N . LYS A 1 112 ? 17.208 35.985 71.359 1.00 23.43 133 LYS A N 1
ATOM 649 C CA . LYS A 1 112 ? 16.457 37.104 71.949 1.00 22.99 133 LYS A CA 1
ATOM 650 C C . LYS A 1 112 ? 17.391 38.236 72.397 1.00 26.60 133 LYS A C 1
ATOM 651 O O . LYS A 1 112 ? 17.143 39.383 72.044 1.00 25.27 133 LYS A O 1
ATOM 657 N N . THR A 1 113 ? 18.460 37.917 73.175 1.00 24.02 134 THR A N 1
ATOM 658 C CA . THR A 1 113 ? 19.416 38.932 73.651 1.00 24.21 134 THR A CA 1
ATOM 659 C C . THR A 1 113 ? 20.247 39.522 72.503 1.00 30.28 134 THR A C 1
ATOM 660 O O . THR A 1 113 ? 20.547 40.717 72.527 1.00 30.26 134 THR A O 1
ATOM 664 N N . HIS A 1 114 ? 20.596 38.693 71.498 1.00 27.71 135 HIS A N 1
ATOM 665 C CA . HIS A 1 114 ? 21.314 39.169 70.321 1.00 27.71 135 HIS A CA 1
ATOM 666 C C . HIS A 1 114 ? 20.441 40.230 69.623 1.00 30.95 135 HIS A C 1
ATOM 667 O O . HIS A 1 114 ? 20.929 41.316 69.338 1.00 31.66 135 HIS A O 1
ATOM 674 N N . THR A 1 115 ? 19.139 39.941 69.428 1.00 26.21 136 THR A N 1
ATOM 675 C CA . THR A 1 115 ? 18.179 40.869 68.805 1.00 25.38 136 THR A CA 1
ATOM 676 C C . THR A 1 115 ? 17.931 42.121 69.661 1.00 27.26 136 THR A C 1
ATOM 677 O O . THR A 1 115 ? 17.921 43.243 69.145 1.00 27.42 136 THR A O 1
ATOM 681 N N . MET A 1 116 ? 17.746 41.939 70.956 1.00 22.84 137 MET A N 1
ATOM 682 C CA . MET A 1 116 ? 17.397 43.066 71.808 1.00 23.35 137 MET A CA 1
ATOM 683 C C . MET A 1 116 ? 18.568 43.915 72.232 1.00 28.04 137 MET A C 1
ATOM 684 O O . MET A 1 116 ? 18.457 45.126 72.196 1.00 27.16 137 MET A O 1
ATOM 689 N N . LEU A 1 117 ? 19.680 43.296 72.634 1.00 28.33 138 LEU A N 1
ATOM 690 C CA . LEU A 1 117 ? 20.866 44.017 73.091 1.00 28.65 138 LEU A CA 1
ATOM 691 C C . LEU A 1 117 ? 22.013 43.998 72.080 1.00 31.37 138 LEU A C 1
ATOM 692 O O . LEU A 1 117 ? 22.565 45.050 71.785 1.00 29.78 138 LEU A O 1
ATOM 697 N N . GLY A 1 118 ? 22.352 42.822 71.563 1.00 29.53 139 GLY A N 1
ATOM 698 C CA . GLY A 1 118 ? 23.465 42.670 70.632 1.00 30.44 139 GLY A CA 1
ATOM 699 C C . GLY A 1 118 ? 24.829 42.864 71.284 1.00 34.76 139 GLY A C 1
ATOM 700 O O . GLY A 1 118 ? 24.968 42.698 72.496 1.00 32.43 139 GLY A O 1
ATOM 701 N N . SER A 1 119 ? 25.836 43.232 70.489 1.00 34.00 140 SER A N 1
ATOM 702 C CA . SER A 1 119 ? 27.232 43.418 70.947 1.00 35.06 140 SER A CA 1
ATOM 703 C C . SER A 1 119 ? 27.831 44.700 70.340 1.00 40.46 140 SER A C 1
ATOM 704 O O . SER A 1 119 ? 27.207 45.236 69.429 1.00 40.33 140 SER A O 1
ATOM 707 N N . PRO A 1 120 ? 29.019 45.223 70.750 1.00 38.22 141 PRO A N 1
ATOM 708 C CA . PRO A 1 120 ? 29.536 46.441 70.077 1.00 38.87 141 PRO A CA 1
ATOM 709 C C . PRO A 1 120 ? 29.789 46.262 68.566 1.00 42.79 141 PRO A C 1
ATOM 710 O O . PRO A 1 120 ? 29.703 47.237 67.826 1.00 44.35 141 PRO A O 1
ATOM 714 N N . GLU A 1 121 ? 30.018 45.024 68.110 1.00 38.30 142 GLU A N 1
ATOM 715 C CA . GLU A 1 121 ? 30.193 44.702 66.690 1.00 39.38 142 GLU A CA 1
ATOM 716 C C . GLU A 1 121 ? 28.830 44.717 65.954 1.00 42.68 142 GLU A C 1
ATOM 717 O O . GLU A 1 121 ? 28.741 45.211 64.828 1.00 43.16 142 GLU A O 1
ATOM 723 N N . GLN A 1 122 ? 27.794 44.129 66.584 1.00 35.47 143 GLN A N 1
ATOM 724 C CA . GLN A 1 122 ? 26.447 44.012 66.023 1.00 33.06 143 GLN A CA 1
ATOM 725 C C . GLN A 1 122 ? 25.447 44.507 67.062 1.00 33.39 143 GLN A C 1
ATOM 726 O O . GLN A 1 122 ? 24.875 43.697 67.806 1.00 31.58 143 GLN A O 1
ATOM 732 N N . PRO A 1 123 ? 25.267 45.844 67.175 1.00 28.82 144 PRO A N 1
ATOM 733 C CA . PRO A 1 123 ? 24.334 46.371 68.188 1.00 27.32 144 PRO A CA 1
ATOM 734 C C . PRO A 1 123 ? 22.896 45.985 67.871 1.00 28.79 144 PRO A C 1
ATOM 735 O O . PRO A 1 123 ? 22.516 45.966 66.711 1.00 27.34 144 PRO A O 1
ATOM 739 N N . GLY A 1 124 ? 22.141 45.655 68.910 1.00 27.55 145 GLY A N 1
ATOM 740 C CA . GLY A 1 124 ? 20.734 45.262 68.829 1.00 27.51 145 GLY A CA 1
ATOM 741 C C . GLY A 1 124 ? 19.759 46.426 68.847 1.00 31.22 145 GLY A C 1
ATOM 742 O O . GLY A 1 124 ? 20.140 47.588 68.625 1.00 30.27 145 GLY A O 1
ATOM 743 N N . VAL A 1 125 ? 18.475 46.098 69.074 1.00 28.23 146 VAL A N 1
ATOM 744 C CA . VAL A 1 125 ? 17.332 47.020 69.086 1.00 27.13 146 VAL A CA 1
ATOM 745 C C . VAL A 1 125 ? 17.510 48.128 70.137 1.00 30.03 146 VAL A C 1
ATOM 746 O O . VAL A 1 125 ? 17.317 49.299 69.810 1.00 30.91 146 VAL A O 1
ATOM 750 N N . ILE A 1 126 ? 17.864 47.760 71.379 1.00 25.27 147 ILE A N 1
ATOM 751 C CA . ILE A 1 126 ? 18.097 48.706 72.487 1.00 24.67 147 ILE A CA 1
ATOM 752 C C . ILE A 1 126 ? 19.162 49.797 72.103 1.00 30.47 147 ILE A C 1
ATOM 753 O O . ILE A 1 126 ? 18.789 50.963 72.101 1.00 31.25 147 ILE A O 1
ATOM 758 N N . PRO A 1 127 ? 20.443 49.499 71.762 1.00 27.74 148 PRO A N 1
ATOM 759 C CA . PRO A 1 127 ? 21.374 50.604 71.453 1.00 27.08 148 PRO A CA 1
ATOM 760 C C . PRO A 1 127 ? 20.951 51.478 70.255 1.00 30.87 148 PRO A C 1
ATOM 761 O O . PRO A 1 127 ? 21.094 52.701 70.316 1.00 31.21 148 PRO A O 1
ATOM 765 N N . ARG A 1 128 ? 20.340 50.876 69.229 1.00 27.30 149 ARG A N 1
ATOM 766 C CA . ARG A 1 128 ? 19.812 51.566 68.034 1.00 26.71 149 ARG A CA 1
ATOM 767 C C . ARG A 1 128 ? 18.640 52.496 68.352 1.00 32.20 149 ARG A C 1
ATOM 768 O O . ARG A 1 128 ? 18.638 53.642 67.893 1.00 33.15 149 ARG A O 1
ATOM 776 N N . ALA A 1 129 ? 17.625 52.007 69.106 1.00 28.47 150 ALA A N 1
ATOM 777 C CA . ALA A 1 129 ? 16.480 52.849 69.475 1.00 28.43 150 ALA A CA 1
ATOM 778 C C . ALA A 1 129 ? 16.929 53.985 70.407 1.00 31.99 150 ALA A C 1
ATOM 779 O O . ALA A 1 129 ? 16.440 55.114 70.281 1.00 31.29 150 ALA A O 1
ATOM 781 N N . LEU A 1 130 ? 17.890 53.697 71.312 1.00 28.01 151 LEU A N 1
ATOM 782 C CA . LEU A 1 130 ? 18.373 54.707 72.246 1.00 27.77 151 LEU A CA 1
ATOM 783 C C . LEU A 1 130 ? 19.127 55.820 71.526 1.00 31.68 151 LEU A C 1
ATOM 784 O O . LEU A 1 130 ? 18.825 56.982 71.770 1.00 30.58 151 LEU A O 1
ATOM 789 N N . MET A 1 131 ? 20.012 55.474 70.566 1.00 28.49 152 MET A N 1
ATOM 790 C CA . MET A 1 131 ? 20.739 56.469 69.779 1.00 28.08 152 MET A CA 1
ATOM 791 C C . MET A 1 131 ? 19.741 57.365 69.060 1.00 33.56 152 MET A C 1
ATOM 792 O O . MET A 1 131 ? 19.809 58.582 69.219 1.00 34.18 152 MET A O 1
ATOM 794 N N . ASP A 1 132 ? 18.766 56.753 68.349 1.00 29.14 153 ASP A N 1
ATOM 795 C CA . ASP A 1 132 ? 17.753 57.443 67.555 1.00 28.31 153 ASP A CA 1
ATOM 796 C C . ASP A 1 132 ? 16.824 58.286 68.342 1.00 33.17 153 ASP A C 1
ATOM 797 O O . ASP A 1 132 ? 16.597 59.414 67.948 1.00 31.72 153 ASP A O 1
ATOM 802 N N . LEU A 1 133 ? 16.272 57.760 69.444 1.00 32.30 154 LEU A N 1
ATOM 803 C CA . LEU A 1 133 ? 15.339 58.500 70.278 1.00 32.31 154 LEU A CA 1
ATOM 804 C C . LEU A 1 133 ? 15.988 59.711 70.936 1.00 38.09 154 LEU A C 1
ATOM 805 O O . LEU A 1 133 ? 15.375 60.786 70.950 1.00 39.40 154 LEU A O 1
ATOM 810 N N . LEU A 1 134 ? 17.240 59.559 71.432 1.00 33.03 155 LEU A N 1
ATOM 811 C CA . LEU A 1 134 ? 18.002 60.634 72.070 1.00 31.89 155 LEU A CA 1
ATOM 812 C C . LEU A 1 134 ? 18.395 61.720 71.092 1.00 37.52 155 LEU A C 1
ATOM 813 O O . LEU A 1 134 ? 18.406 62.888 71.472 1.00 36.52 155 LEU A O 1
ATOM 818 N N . GLN A 1 135 ? 18.732 61.339 69.843 1.00 35.09 156 GLN A N 1
ATOM 819 C CA . GLN A 1 135 ? 19.095 62.278 68.782 1.00 34.75 156 GLN A CA 1
ATOM 820 C C . GLN A 1 135 ? 17.848 63.079 68.421 1.00 41.88 156 GLN A C 1
ATOM 821 O O . GLN A 1 135 ? 17.920 64.302 68.317 1.00 42.10 156 GLN A O 1
ATOM 827 N N . LEU A 1 136 ? 16.695 62.376 68.304 1.00 39.72 157 LEU A N 1
ATOM 828 C CA . LEU A 1 136 ? 15.374 62.913 67.983 1.00 40.09 157 LEU A CA 1
ATOM 829 C C . LEU A 1 136 ? 14.877 63.909 69.024 1.00 43.19 157 LEU A C 1
ATOM 830 O O . LEU A 1 136 ? 14.300 64.926 68.653 1.00 42.62 157 LEU A O 1
ATOM 835 N N . THR A 1 137 ? 15.133 63.639 70.305 1.00 40.76 158 THR A N 1
ATOM 836 C CA . THR A 1 137 ? 14.703 64.508 71.413 1.00 41.14 158 THR A CA 1
ATOM 837 C C . THR A 1 137 ? 15.665 65.680 71.623 1.00 42.05 158 THR A C 1
ATOM 838 O O . THR A 1 137 ? 15.229 66.734 72.086 1.00 39.95 158 THR A O 1
ATOM 842 N N . ARG A 1 138 ? 16.952 65.496 71.263 1.00 38.54 159 ARG A N 1
ATOM 843 C CA . ARG A 1 138 ? 18.012 66.518 71.288 1.00 38.55 159 ARG A CA 1
ATOM 844 C C . ARG A 1 138 ? 17.744 67.523 70.145 1.00 42.77 159 ARG A C 1
ATOM 845 O O . ARG A 1 138 ? 18.114 68.691 70.251 1.00 42.13 159 ARG A O 1
ATOM 853 N N . GLU A 1 139 ? 17.089 67.058 69.070 1.00 39.34 160 GLU A N 1
ATOM 854 C CA . GLU A 1 139 ? 16.729 67.869 67.916 1.00 39.81 160 GLU A CA 1
ATOM 855 C C . GLU A 1 139 ? 15.397 68.588 68.160 1.00 44.82 160 GLU A C 1
ATOM 856 O O . GLU A 1 139 ? 15.359 69.817 68.103 1.00 44.98 160 GLU A O 1
ATOM 862 N N . GLU A 1 140 ? 14.309 67.823 68.431 1.00 42.48 161 GLU A N 1
ATOM 863 C CA . GLU A 1 140 ? 12.946 68.343 68.626 1.00 42.33 161 GLU A CA 1
ATOM 864 C C . GLU A 1 140 ? 12.780 69.178 69.898 1.00 45.17 161 GLU A C 1
ATOM 865 O O . GLU A 1 140 ? 11.870 70.007 69.953 1.00 46.09 161 GLU A O 1
ATOM 871 N N . GLY A 1 141 ? 13.654 68.973 70.883 1.00 39.87 162 GLY A N 1
ATOM 872 C CA . GLY A 1 141 ? 13.620 69.692 72.151 1.00 38.91 162 GLY A CA 1
ATOM 873 C C . GLY A 1 141 ? 14.769 70.651 72.372 1.00 43.02 162 GLY A C 1
ATOM 874 O O . GLY A 1 141 ? 14.997 71.094 73.499 1.00 42.43 162 GLY A O 1
ATOM 875 N N . ALA A 1 142 ? 15.491 71.000 71.299 1.00 41.15 163 ALA A N 1
ATOM 876 C CA . ALA A 1 142 ? 16.622 71.931 71.349 1.00 41.57 163 ALA A CA 1
ATOM 877 C C . ALA A 1 142 ? 16.162 73.353 71.729 1.00 46.03 163 ALA A C 1
ATOM 878 O O . ALA A 1 142 ? 14.967 73.646 71.729 1.00 44.67 163 ALA A O 1
ATOM 880 N N . GLU A 1 143 ? 17.112 74.216 72.082 1.00 44.17 164 GLU A N 1
ATOM 881 C CA . GLU A 1 143 ? 16.870 75.619 72.423 1.00 44.61 164 GLU A CA 1
ATOM 882 C C . GLU A 1 143 ? 16.133 76.290 71.231 1.00 46.77 164 GLU A C 1
ATOM 883 O O . GLU A 1 143 ? 16.4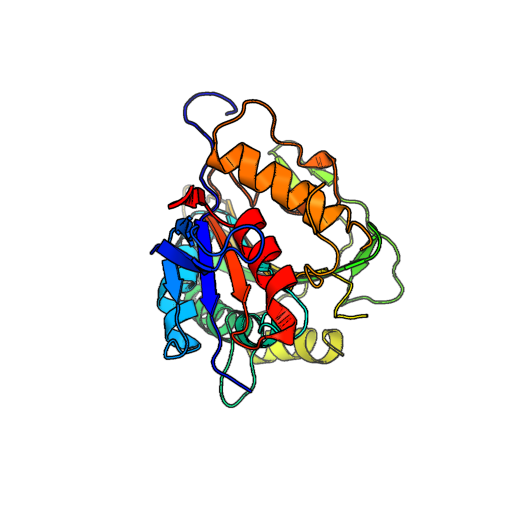62 76.013 70.077 1.00 45.56 164 GLU A O 1
ATOM 889 N N . GLY A 1 144 ? 15.079 77.051 71.520 1.00 42.88 165 GLY A N 1
ATOM 890 C CA . GLY A 1 144 ? 14.293 77.729 70.492 1.00 42.29 165 GLY A CA 1
ATOM 891 C C . GLY A 1 144 ? 13.163 76.928 69.879 1.00 45.51 165 GLY A C 1
ATOM 892 O O . GLY A 1 144 ? 12.358 77.477 69.133 1.00 45.12 165 GLY A O 1
ATOM 893 N N . ARG A 1 145 ? 13.103 75.626 70.162 1.00 41.46 166 ARG A N 1
ATOM 894 C CA . ARG A 1 145 ? 12.057 74.750 69.636 1.00 40.40 166 ARG A CA 1
ATOM 895 C C . ARG A 1 145 ? 10.779 74.898 70.464 1.00 43.36 166 ARG A C 1
ATOM 896 O O . ARG A 1 145 ? 10.857 75.095 71.688 1.00 41.02 166 ARG A O 1
ATOM 904 N N . PRO A 1 146 ? 9.588 74.802 69.830 1.00 42.07 167 PRO A N 1
ATOM 905 C CA . PRO A 1 146 ? 8.331 74.946 70.602 1.00 41.92 167 PRO A CA 1
ATOM 906 C C . PRO A 1 146 ? 8.024 73.821 71.625 1.00 41.73 167 PRO A C 1
ATOM 907 O O . PRO A 1 146 ? 7.036 73.920 72.357 1.00 40.32 167 PRO A O 1
ATOM 911 N N . TRP A 1 147 ? 8.868 72.780 71.713 1.00 37.44 168 TRP A N 1
ATOM 912 C CA . TRP A 1 147 ? 8.655 71.698 72.687 1.00 36.81 168 TRP A CA 1
ATOM 913 C C . TRP A 1 147 ? 9.867 71.445 73.539 1.00 39.77 168 TRP A C 1
ATOM 914 O O . TRP A 1 147 ? 10.980 71.366 73.016 1.00 39.88 168 TRP A O 1
ATOM 925 N N . ALA A 1 148 ? 9.651 71.311 74.855 1.00 35.79 169 ALA A N 1
ATOM 926 C CA . ALA A 1 148 ? 10.681 70.925 75.818 1.00 36.05 169 ALA A CA 1
ATOM 927 C C . ALA A 1 148 ? 10.572 69.389 75.946 1.00 40.38 169 ALA A C 1
ATOM 928 O O . ALA A 1 148 ? 9.494 68.865 76.221 1.00 38.72 169 ALA A O 1
ATOM 930 N N . LEU A 1 149 ? 11.661 68.680 75.673 1.00 39.77 170 LEU A N 1
ATOM 931 C CA . LEU A 1 149 ? 11.701 67.212 75.722 1.00 40.23 170 LEU A CA 1
ATOM 932 C C . LEU A 1 149 ? 12.696 66.697 76.744 1.00 46.74 170 LEU A C 1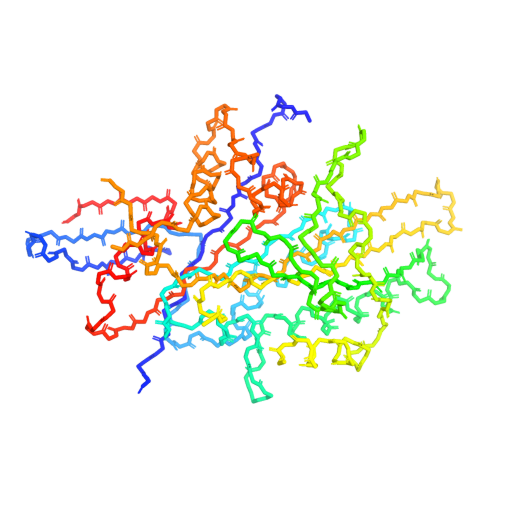
ATOM 933 O O . LEU A 1 149 ? 13.849 67.140 76.740 1.00 48.99 170 LEU A O 1
ATOM 938 N N . SER A 1 150 ? 12.255 65.760 77.615 1.00 41.59 171 SER A N 1
ATOM 939 C CA . SER A 1 150 ? 13.108 65.115 78.616 1.00 40.46 171 SER A CA 1
ATOM 940 C C . SER A 1 150 ? 12.969 63.575 78.606 1.00 43.30 171 SER A C 1
ATOM 941 O O . SER A 1 150 ? 11.880 63.016 78.790 1.00 43.20 171 SER A O 1
ATOM 944 N N . VAL A 1 151 ? 14.079 62.904 78.357 1.00 37.55 172 VAL A N 1
ATOM 945 C CA . VAL A 1 151 ? 14.108 61.457 78.362 1.00 36.18 172 VAL A CA 1
ATOM 946 C C . VAL A 1 151 ? 14.581 60.935 79.739 1.00 39.32 172 VAL A C 1
ATOM 947 O O . VAL A 1 151 ? 15.554 61.448 80.301 1.00 38.88 172 VAL A O 1
ATOM 951 N N . THR A 1 152 ? 13.852 59.935 80.275 1.00 34.30 173 THR A N 1
ATOM 952 C CA . THR A 1 152 ? 14.171 59.193 81.499 1.00 33.21 173 THR A CA 1
ATOM 953 C C . THR A 1 152 ? 14.220 57.681 81.192 1.00 34.87 173 THR A C 1
ATOM 954 O O . THR A 1 152 ? 13.606 57.216 80.236 1.00 35.59 173 THR A O 1
ATOM 958 N N . MET A 1 153 ? 14.887 56.919 82.030 1.00 30.63 174 MET A N 1
ATOM 959 C CA . MET A 1 153 ? 14.921 55.474 81.862 1.00 30.34 174 MET A CA 1
ATOM 960 C C . MET A 1 153 ? 14.623 54.744 83.151 1.00 32.86 174 MET A C 1
ATOM 961 O O . MET A 1 153 ? 14.898 55.242 84.237 1.00 33.25 174 MET A O 1
ATOM 966 N N . SER A 1 154 ? 14.065 53.552 83.019 1.00 28.68 175 SER A N 1
ATOM 967 C CA . SER A 1 154 ? 13.780 52.626 84.106 1.00 27.45 175 SER A CA 1
ATOM 968 C C . SER A 1 154 ? 14.132 51.249 83.563 1.00 30.35 175 SER A C 1
ATOM 969 O O . SER A 1 154 ? 14.049 51.011 82.354 1.00 29.02 175 SER A O 1
ATOM 972 N N . TYR A 1 155 ? 14.582 50.370 84.450 1.00 26.95 176 TYR A N 1
ATOM 973 C CA . TYR A 1 155 ? 14.988 49.030 84.096 1.00 26.61 176 TYR A CA 1
ATOM 974 C C . TYR A 1 155 ? 14.520 48.093 85.179 1.00 31.01 176 TYR A C 1
ATOM 975 O O . TYR A 1 155 ? 14.840 48.287 86.355 1.00 30.81 176 TYR A O 1
ATOM 984 N N . LEU A 1 156 ? 13.708 47.105 84.801 1.00 27.09 177 LEU A N 1
ATOM 985 C CA . LEU A 1 156 ? 13.204 46.186 85.806 1.00 26.74 177 LEU A CA 1
ATOM 986 C C . LEU A 1 156 ? 13.234 44.750 85.350 1.00 29.12 177 LEU A C 1
ATOM 987 O O . LEU A 1 156 ? 13.438 44.451 84.178 1.00 28.74 177 LEU A O 1
ATOM 992 N N . GLU A 1 157 ? 13.021 43.857 86.295 1.00 27.18 178 GLU A N 1
ATOM 993 C CA . GLU A 1 157 ? 12.972 42.430 86.065 1.00 27.35 178 GLU A CA 1
ATOM 994 C C . GLU A 1 157 ? 11.646 41.863 86.598 1.00 30.77 178 GLU A C 1
ATOM 995 O O . GLU A 1 157 ? 11.193 42.269 87.673 1.00 29.31 178 GLU A O 1
ATOM 1001 N N . ILE A 1 158 ? 11.036 40.923 85.834 1.00 26.14 179 ILE A N 1
ATOM 1002 C CA . ILE A 1 158 ? 9.862 40.174 86.250 1.00 24.73 179 ILE A CA 1
ATOM 1003 C C . ILE A 1 158 ? 10.354 38.741 86.406 1.00 28.92 179 ILE A C 1
ATOM 1004 O O . ILE A 1 158 ? 10.731 38.104 85.426 1.0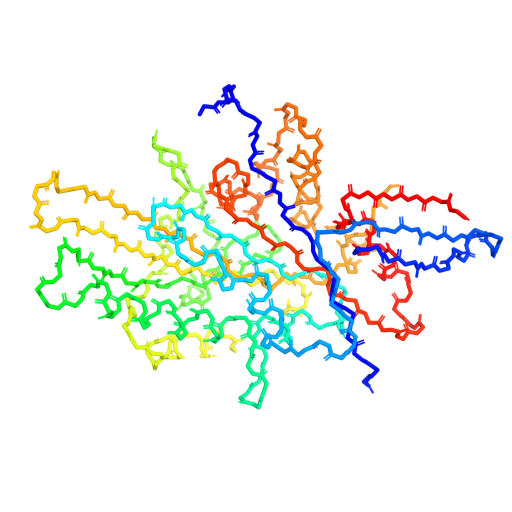0 26.73 179 ILE A O 1
ATOM 1009 N N . TYR A 1 159 ? 10.408 38.269 87.669 1.00 27.48 180 TYR A N 1
ATOM 1010 C CA . TYR A 1 159 ? 10.854 36.925 88.027 1.00 28.52 180 TYR A CA 1
ATOM 1011 C C . TYR A 1 159 ? 9.897 36.375 89.048 1.00 32.70 180 TYR A C 1
ATOM 1012 O O . TYR A 1 159 ? 9.702 36.994 90.099 1.00 32.78 180 TYR A O 1
ATOM 1021 N N . GLN A 1 160 ? 9.302 35.210 88.745 1.00 29.10 181 GLN A N 1
ATOM 1022 C CA . GLN A 1 160 ? 8.333 34.521 89.606 1.00 29.88 181 GLN A CA 1
ATOM 1023 C C . GLN A 1 160 ? 7.194 35.443 90.053 1.00 32.07 181 GLN A C 1
ATOM 1024 O O . GLN A 1 160 ? 6.799 35.419 91.215 1.00 30.28 181 GLN A O 1
ATOM 1030 N N . GLU A 1 161 ? 6.683 36.280 89.105 1.00 28.57 182 GLU A N 1
ATOM 1031 C CA . GLU A 1 161 ? 5.576 37.234 89.296 1.00 26.79 182 GLU A CA 1
ATOM 1032 C C . GLU A 1 161 ? 5.880 38.348 90.311 1.00 30.25 182 GLU A C 1
ATOM 1033 O O . GLU A 1 161 ? 4.966 38.931 90.923 1.00 28.44 182 GLU A O 1
ATOM 1039 N N . LYS A 1 162 ? 7.167 38.650 90.464 1.00 27.93 183 LYS A N 1
ATOM 1040 C CA . LYS A 1 162 ? 7.664 39.722 91.326 1.00 28.54 183 LYS A CA 1
ATOM 1041 C C . LYS A 1 162 ? 8.280 40.766 90.405 1.00 31.40 183 LYS A C 1
ATOM 1042 O O . LYS A 1 162 ? 8.919 40.405 89.405 1.00 30.97 183 LYS A O 1
ATOM 1048 N N . VAL A 1 163 ? 8.081 42.041 90.730 1.00 28.02 184 VAL A N 1
ATOM 1049 C CA . VAL A 1 163 ? 8.617 43.179 89.968 1.00 27.84 184 VAL A CA 1
ATOM 1050 C C . VAL A 1 163 ? 9.813 43.762 90.726 1.00 33.25 184 VAL A C 1
ATOM 1051 O O . VAL A 1 163 ? 9.680 44.208 91.874 1.00 33.46 184 VAL A O 1
ATOM 1055 N N . LEU A 1 164 ? 10.989 43.722 90.098 1.00 30.19 185 LEU A N 1
ATOM 1056 C CA . LEU A 1 164 ? 12.216 44.146 90.750 1.00 30.99 185 LEU A CA 1
ATOM 1057 C C . LEU A 1 164 ? 12.992 45.196 89.964 1.00 35.54 185 LEU A C 1
ATOM 1058 O O . LEU A 1 164 ? 13.315 44.992 88.796 1.00 35.07 185 LEU A O 1
ATOM 1063 N N . ASP A 1 165 ? 13.315 46.308 90.630 1.00 32.03 186 ASP A N 1
ATOM 1064 C CA . ASP A 1 165 ? 14.081 47.414 90.079 1.00 31.71 186 ASP A CA 1
ATOM 1065 C C . ASP A 1 165 ? 15.567 46.992 89.911 1.00 36.67 186 ASP A C 1
ATOM 1066 O O . ASP A 1 165 ? 16.247 46.698 90.895 1.00 34.72 186 ASP A O 1
ATOM 1071 N N . LEU A 1 166 ? 16.039 46.914 88.643 1.00 32.85 187 LEU A N 1
ATOM 1072 C CA . LEU A 1 166 ? 17.404 46.517 88.320 1.00 31.80 187 LEU A CA 1
ATOM 1073 C C . LEU A 1 166 ? 18.383 47.655 88.556 1.00 38.65 187 LEU A C 1
ATOM 1074 O O . LEU A 1 166 ? 19.594 47.403 88.639 1.00 38.39 187 LEU A O 1
ATOM 1079 N N . LEU A 1 167 ? 17.863 48.906 88.639 1.00 36.70 188 LEU A N 1
ATOM 1080 C CA . LEU A 1 167 ? 18.653 50.118 88.866 1.00 37.56 188 LEU A CA 1
ATOM 1081 C C . LEU A 1 167 ? 18.857 50.396 90.366 1.00 46.48 188 LEU A C 1
ATOM 1082 O O . LEU A 1 167 ? 19.844 51.012 90.747 1.00 46.35 188 LEU A O 1
ATOM 1087 N N . ASP A 1 168 ? 17.914 49.952 91.199 1.00 46.81 189 ASP A N 1
ATOM 1088 C CA . ASP A 1 168 ? 17.952 50.071 92.647 1.00 47.91 189 ASP A CA 1
ATOM 1089 C C . ASP A 1 168 ? 17.757 48.649 93.188 1.00 54.70 189 ASP A C 1
ATOM 1090 O O . ASP A 1 168 ? 16.645 48.306 93.598 1.00 54.86 189 ASP A O 1
ATOM 1095 N N . PRO A 1 169 ? 18.787 47.761 93.103 1.00 53.93 190 PRO A N 1
ATOM 1096 C CA . PRO A 1 169 ? 18.605 46.386 93.586 1.00 54.74 190 PRO A CA 1
ATOM 1097 C C . PRO A 1 169 ? 18.486 46.373 95.098 1.00 63.50 190 PRO A C 1
ATOM 1098 O O . PRO A 1 169 ? 18.891 47.341 95.757 1.00 65.00 190 PRO A O 1
ATOM 1102 N N . ALA A 1 170 ? 17.907 45.293 95.645 1.00 60.92 191 ALA A N 1
ATOM 1103 C CA . ALA A 1 170 ? 17.596 45.158 97.067 1.00 60.82 191 ALA A CA 1
ATOM 1104 C C . ALA A 1 170 ? 16.729 46.367 97.505 1.00 63.99 191 ALA A C 1
ATOM 1105 O O . ALA A 1 170 ? 17.172 47.235 98.271 1.00 65.01 191 ALA A O 1
ATOM 1107 N N . SER A 1 171 ? 15.527 46.457 96.899 1.00 57.43 192 SER A N 1
ATOM 1108 C CA . SER A 1 171 ? 14.516 47.463 97.206 1.00 56.30 192 SER A CA 1
ATOM 1109 C C . SER A 1 171 ? 13.108 46.835 97.230 1.00 59.17 192 SER A C 1
ATOM 1110 O O . SER A 1 171 ? 12.139 47.513 97.587 1.00 60.28 192 SER A O 1
ATOM 1113 N N . GLY A 1 172 ? 13.034 45.532 96.910 1.00 52.51 193 GLY A N 1
ATOM 1114 C CA . GLY A 1 172 ? 11.834 44.696 96.997 1.00 50.76 193 GLY A CA 1
ATOM 1115 C C . GLY A 1 172 ? 10.861 44.622 95.833 1.00 51.26 193 GLY A C 1
ATOM 1116 O O . GLY A 1 172 ? 10.963 45.378 94.858 1.00 49.29 193 GLY A O 1
ATOM 1117 N N . ASP A 1 173 ? 9.879 43.694 95.958 1.00 46.11 194 ASP A N 1
ATOM 1118 C CA . ASP A 1 173 ? 8.801 43.482 94.990 1.00 45.10 194 ASP A CA 1
ATOM 1119 C C . ASP A 1 173 ? 7.981 44.770 94.892 1.00 47.25 194 ASP A C 1
ATOM 1120 O O . ASP A 1 173 ? 7.500 45.270 95.915 1.00 49.49 194 ASP A O 1
ATOM 1125 N N . LEU A 1 174 ? 7.879 45.343 93.677 1.00 39.07 195 LEU A N 1
ATOM 1126 C CA . LEU A 1 174 ? 7.163 46.602 93.482 1.00 36.29 195 LEU A CA 1
ATOM 1127 C C . LEU A 1 174 ? 5.735 46.390 93.054 1.00 36.54 195 LEU A C 1
ATOM 1128 O O . LEU A 1 174 ? 5.448 45.475 92.288 1.00 35.79 195 LEU A O 1
ATOM 1133 N N . VAL A 1 175 ? 4.842 47.263 93.529 1.00 31.15 196 VAL A N 1
ATOM 1134 C CA . VAL A 1 175 ? 3.426 47.205 93.211 1.00 30.14 196 VAL A CA 1
ATOM 1135 C C . VAL A 1 175 ? 3.150 48.079 91.979 1.00 32.46 196 VAL A C 1
ATOM 1136 O O . VAL A 1 175 ? 3.621 49.220 91.901 1.00 30.99 196 VAL A O 1
ATOM 1140 N N . ILE A 1 176 ? 2.352 47.539 91.046 1.00 26.90 197 ILE A N 1
ATOM 1141 C CA . ILE A 1 176 ? 1.942 48.219 89.830 1.00 26.53 197 ILE A CA 1
ATOM 1142 C C . ILE A 1 176 ? 0.590 48.864 90.110 1.00 31.06 197 ILE A C 1
ATOM 1143 O O . ILE A 1 176 ? -0.321 48.205 90.607 1.00 31.28 197 ILE A O 1
ATOM 1148 N N . ARG A 1 177 ? 0.467 50.151 89.780 1.00 28.05 198 ARG A N 1
ATOM 1149 C CA . ARG A 1 177 ? -0.757 50.914 90.005 1.00 27.80 198 ARG A CA 1
ATOM 1150 C C . ARG A 1 177 ? -1.248 51.465 88.677 1.00 31.70 198 ARG A C 1
ATOM 1151 O O . ARG A 1 177 ? -0.590 51.310 87.643 1.00 31.27 198 ARG A O 1
ATOM 1159 N N . GLU A 1 178 ? -2.377 52.150 88.726 1.00 28.02 199 GLU A N 1
ATOM 1160 C CA . GLU A 1 178 ? -2.997 52.790 87.585 1.00 29.01 199 GLU A CA 1
ATOM 1161 C C . GLU A 1 178 ? -3.514 54.153 88.059 1.00 33.15 199 GLU A C 1
ATOM 1162 O O . GLU A 1 178 ? -3.977 54.261 89.188 1.00 33.08 199 GLU A O 1
ATOM 1168 N N . ASP A 1 179 ? -3.408 55.185 87.221 1.00 27.27 200 ASP A N 1
ATOM 1169 C CA . ASP A 1 179 ? -3.955 56.479 87.571 1.00 25.81 200 ASP A CA 1
ATOM 1170 C C . ASP A 1 179 ? -5.352 56.622 86.968 1.00 29.18 200 ASP A C 1
ATOM 1171 O O . ASP A 1 179 ? -5.774 55.740 86.228 1.00 29.49 200 ASP A O 1
ATOM 1176 N N . CYS A 1 180 ? -6.071 57.705 87.288 1.00 26.75 201 CYS A N 1
ATOM 1177 C CA . CYS A 1 180 ? -7.439 57.969 86.811 1.00 28.01 201 CYS A CA 1
ATOM 1178 C C . CYS A 1 180 ? -7.550 58.201 85.305 1.00 33.04 201 CYS A C 1
ATOM 1179 O O . CYS A 1 180 ? -8.656 58.109 84.762 1.00 33.37 201 CYS A O 1
ATOM 1182 N N . ARG A 1 181 ? -6.422 58.516 84.638 1.00 29.91 202 ARG A N 1
ATOM 1183 C CA . ARG A 1 181 ? -6.365 58.753 83.194 1.00 29.81 202 ARG A CA 1
ATOM 1184 C C . ARG A 1 181 ? -6.000 57.445 82.471 1.00 34.81 202 ARG A C 1
ATOM 1185 O O . ARG A 1 181 ? -5.897 57.446 81.255 1.00 34.78 202 ARG A O 1
ATOM 1193 N N . GLY A 1 182 ? -5.819 56.353 83.219 1.00 31.11 203 GLY A N 1
ATOM 1194 C CA . GLY A 1 182 ? -5.491 55.052 82.639 1.00 31.10 203 GLY A CA 1
ATOM 1195 C C . GLY A 1 182 ? -4.001 54.790 82.485 1.00 34.37 203 GLY A C 1
ATOM 1196 O O . GLY A 1 182 ? -3.611 53.774 81.908 1.00 31.75 203 GLY A O 1
ATOM 1197 N N . ASN A 1 183 ? -3.145 55.690 83.015 1.00 30.97 204 ASN A N 1
ATOM 1198 C CA . ASN A 1 183 ? -1.704 55.469 82.918 1.00 30.04 204 ASN A CA 1
ATOM 1199 C C . ASN A 1 183 ? -1.243 54.456 83.949 1.00 33.01 204 ASN A C 1
ATOM 1200 O O . ASN A 1 183 ? -1.683 54.474 85.112 1.00 32.31 204 ASN A O 1
ATOM 1205 N N . ILE A 1 184 ? -0.393 53.540 83.507 1.00 29.18 205 ILE A N 1
ATOM 1206 C CA . ILE A 1 184 ? 0.188 52.548 84.385 1.00 28.45 205 ILE A CA 1
ATOM 1207 C C . ILE A 1 184 ? 1.404 53.216 85.010 1.00 36.04 205 ILE A C 1
ATOM 1208 O O . ILE A 1 184 ? 2.144 53.940 84.325 1.00 34.89 205 ILE A O 1
ATOM 1213 N N . LEU A 1 185 ? 1.578 53.020 86.321 1.00 35.68 206 LEU A N 1
ATOM 1214 C CA . LEU A 1 185 ? 2.711 53.588 87.041 1.00 36.53 206 LEU A CA 1
ATOM 1215 C C . LEU A 1 185 ? 3.180 52.665 88.137 1.00 38.40 206 LEU A C 1
ATOM 1216 O O . LEU A 1 185 ? 2.379 51.912 88.693 1.00 38.40 206 LEU A O 1
ATOM 1221 N N . ILE A 1 186 ? 4.492 52.669 88.392 1.00 34.26 207 ILE A N 1
ATOM 1222 C CA . ILE A 1 186 ? 5.099 51.897 89.474 1.00 33.98 207 ILE A CA 1
ATOM 1223 C C . ILE A 1 186 ? 5.710 52.939 90.432 1.00 37.27 207 ILE A C 1
ATOM 1224 O O . ILE A 1 186 ? 6.860 53.334 90.234 1.00 35.95 207 ILE A O 1
ATOM 1229 N N . PRO A 1 187 ? 4.930 53.466 91.416 1.00 34.40 208 PRO A N 1
ATOM 1230 C CA . PRO A 1 187 ? 5.484 54.517 92.303 1.00 35.20 208 PRO A CA 1
ATOM 1231 C C . PRO A 1 187 ? 6.756 54.050 93.002 1.00 40.72 208 PRO A C 1
ATOM 1232 O O . PRO A 1 187 ? 6.810 52.918 93.484 1.00 41.70 208 PRO A O 1
ATOM 1236 N N . GLY A 1 188 ? 7.801 54.860 92.938 1.00 36.66 209 GLY A N 1
ATOM 1237 C CA . GLY A 1 188 ? 9.057 54.511 93.592 1.00 37.41 209 GLY A CA 1
ATOM 1238 C C . GLY A 1 188 ? 10.008 53.613 92.830 1.00 44.31 209 GLY A C 1
ATOM 1239 O O . GLY A 1 188 ? 11.069 53.255 93.356 1.00 45.57 209 GLY A O 1
ATOM 1240 N N . LEU A 1 189 ? 9.639 53.225 91.590 1.00 40.30 210 LEU A N 1
ATOM 1241 C CA . LEU A 1 189 ? 10.535 52.525 90.680 1.00 38.08 210 LEU A CA 1
ATOM 1242 C C . LEU A 1 189 ? 11.433 53.676 90.245 1.00 40.06 210 LEU A C 1
ATOM 1243 O O . LEU A 1 189 ? 10.927 54.745 89.872 1.00 38.97 210 LEU A O 1
ATOM 1248 N N . SER A 1 190 ? 12.743 53.493 90.366 1.00 36.09 211 SER A N 1
ATOM 1249 C CA . SER A 1 190 ? 13.695 54.539 90.014 1.00 35.93 211 SER A CA 1
ATOM 1250 C C . SER A 1 190 ? 13.705 54.868 88.518 1.00 42.54 211 SER A C 1
ATOM 1251 O O . SER A 1 190 ? 13.672 53.962 87.670 1.00 42.25 211 SER A O 1
ATOM 1254 N N . GLN A 1 191 ? 13.681 56.185 88.222 1.00 39.18 212 GLN A N 1
ATOM 1255 C CA . GLN A 1 191 ? 13.716 56.800 86.895 1.00 38.80 212 GLN A CA 1
ATOM 1256 C C . GLN A 1 191 ? 14.965 57.678 86.814 1.00 42.22 212 GLN A C 1
ATOM 1257 O O . GLN A 1 191 ? 15.111 58.619 87.609 1.00 42.65 212 GLN A O 1
ATOM 1263 N N . LYS A 1 192 ? 15.860 57.375 85.869 1.00 36.94 213 LYS A N 1
ATOM 1264 C CA . LYS A 1 192 ? 17.109 58.108 85.668 1.00 35.99 213 LYS A CA 1
ATOM 1265 C C . LYS A 1 192 ? 17.022 59.042 84.464 1.00 40.45 213 LYS A C 1
ATOM 1266 O O . LYS A 1 192 ? 16.789 58.553 83.357 1.00 38.95 213 LYS A O 1
ATOM 1272 N N . PRO A 1 193 ? 17.221 60.379 84.642 1.00 39.47 214 PRO A N 1
ATOM 1273 C CA . PRO A 1 193 ? 17.183 61.284 83.476 1.00 40.28 214 PRO A CA 1
ATOM 1274 C C . PRO A 1 193 ? 18.395 61.063 82.563 1.00 42.86 214 PRO A C 1
ATOM 1275 O O . PRO A 1 193 ? 19.505 60.918 83.061 1.00 43.56 214 PRO A O 1
ATOM 1279 N N . ILE A 1 194 ? 18.170 60.979 81.241 1.00 37.94 215 ILE A N 1
ATOM 1280 C CA . ILE A 1 194 ? 19.214 60.711 80.234 1.00 38.10 215 ILE A CA 1
ATOM 1281 C C . ILE A 1 194 ? 19.076 61.655 79.036 1.00 44.45 215 ILE A C 1
ATOM 1282 O O . ILE A 1 194 ? 17.961 61.931 78.607 1.00 43.97 215 ILE A O 1
ATOM 1287 N N . SER A 1 195 ? 20.208 62.146 78.507 1.00 43.58 216 SER A N 1
ATOM 1288 C CA . SER A 1 195 ? 20.282 63.087 77.383 1.00 44.35 216 SER A CA 1
ATOM 1289 C C . SER A 1 195 ? 21.182 62.569 76.269 1.00 48.72 216 SER A C 1
ATOM 1290 O O . SER A 1 195 ? 20.914 62.822 75.093 1.00 49.97 216 SER A O 1
ATOM 1293 N N . SER A 1 196 ? 22.264 61.875 76.645 1.00 43.57 217 SER A N 1
ATOM 1294 C CA . SER A 1 196 ? 23.242 61.303 75.719 1.00 42.86 217 SER A CA 1
ATOM 1295 C C . SER A 1 196 ? 23.259 59.776 75.864 1.00 44.32 217 SER A C 1
ATOM 1296 O O . SER A 1 196 ? 22.610 59.240 76.764 1.00 43.11 217 SER A O 1
ATOM 1299 N N . PHE A 1 197 ? 24.011 59.081 74.985 1.00 39.79 218 PHE A N 1
ATOM 1300 C CA . PHE A 1 197 ? 24.112 57.623 75.013 1.00 38.16 218 PHE A CA 1
ATOM 1301 C C . PHE A 1 197 ? 24.922 57.158 76.208 1.00 43.02 218 PHE A C 1
ATOM 1302 O O . PHE A 1 197 ? 24.611 56.131 76.813 1.00 43.05 218 PHE A O 1
ATOM 1310 N N . ALA A 1 198 ? 25.940 57.945 76.572 1.00 40.27 219 ALA A N 1
ATOM 1311 C CA . ALA A 1 198 ? 26.805 57.721 77.725 1.00 40.01 219 ALA A CA 1
ATOM 1312 C C . ALA A 1 198 ? 25.980 57.715 79.011 1.00 44.46 219 ALA A C 1
ATOM 1313 O O . ALA A 1 198 ? 26.269 56.927 79.906 1.00 44.49 219 ALA A O 1
ATOM 1315 N N . ASP A 1 199 ? 24.931 58.571 79.091 1.00 42.16 220 ASP A N 1
ATOM 1316 C CA . ASP A 1 199 ? 24.016 58.629 80.240 1.00 41.75 220 ASP A CA 1
ATOM 1317 C C . ASP A 1 199 ? 23.242 57.327 80.308 1.00 44.64 220 ASP A C 1
ATOM 1318 O O . ASP A 1 199 ? 23.012 56.813 81.393 1.00 44.99 220 ASP A O 1
ATOM 1323 N N . PHE A 1 200 ? 22.826 56.802 79.144 1.00 40.94 221 PHE A N 1
ATOM 1324 C CA . PHE A 1 200 ? 22.111 55.530 79.058 1.00 40.37 221 PHE A CA 1
ATOM 1325 C C . PHE A 1 200 ? 23.031 54.393 79.528 1.00 44.07 221 PHE A C 1
ATOM 1326 O O . PHE A 1 200 ? 22.654 53.648 80.446 1.00 43.69 221 PHE A O 1
ATOM 1334 N N . GLU A 1 201 ? 24.253 54.314 78.936 1.00 39.16 222 GLU A N 1
ATOM 1335 C CA . GLU A 1 201 ? 25.279 53.319 79.267 1.00 39.26 222 GLU A CA 1
ATOM 1336 C C . GLU A 1 201 ? 25.636 53.321 80.758 1.00 43.69 222 GLU A C 1
ATOM 1337 O O . GLU A 1 201 ? 25.780 52.253 81.349 1.00 43.67 222 GLU A O 1
ATOM 1343 N N . ARG A 1 202 ? 25.743 54.521 81.363 1.00 41.20 223 ARG A N 1
ATOM 1344 C CA . ARG A 1 202 ? 26.033 54.747 82.784 1.00 41.54 223 ARG A CA 1
ATOM 1345 C C . ARG A 1 202 ? 25.124 53.895 83.664 1.00 46.54 223 ARG A C 1
ATOM 1346 O O . ARG A 1 202 ? 25.616 53.133 84.499 1.00 47.16 223 ARG A O 1
ATOM 1354 N N . HIS A 1 203 ? 23.801 53.985 83.452 1.00 42.58 224 HIS A N 1
ATOM 1355 C CA . HIS A 1 203 ? 22.855 53.206 84.256 1.00 41.60 224 HIS A CA 1
ATOM 1356 C C . HIS A 1 203 ? 22.576 51.787 83.720 1.00 43.18 224 HIS A C 1
ATOM 1357 O O . HIS A 1 203 ? 22.411 50.860 84.515 1.00 41.76 224 HIS A O 1
ATOM 1364 N N . PHE A 1 204 ? 22.532 51.614 82.385 1.00 39.71 225 PHE A N 1
ATOM 1365 C CA . PHE A 1 204 ? 22.169 50.327 81.786 1.00 38.67 225 PHE A CA 1
ATOM 1366 C C . PHE A 1 204 ? 23.207 49.221 81.929 1.00 40.95 225 PHE A C 1
ATOM 1367 O O . PHE A 1 204 ? 22.852 48.144 82.389 1.00 38.60 225 PHE A O 1
ATOM 1375 N N . LEU A 1 205 ? 24.443 49.444 81.459 1.00 41.16 226 LEU A N 1
ATOM 1376 C CA . LEU A 1 205 ? 25.516 48.432 81.475 1.00 41.95 226 LEU A CA 1
ATOM 1377 C C . LEU A 1 205 ? 25.752 47.796 82.873 1.00 48.78 226 LEU A C 1
ATOM 1378 O O . LEU A 1 205 ? 25.664 46.563 82.954 1.00 46.35 226 LEU A O 1
ATOM 1383 N N . PRO A 1 206 ? 25.916 48.573 83.989 1.00 48.52 227 PRO A N 1
ATOM 1384 C CA . PRO A 1 206 ? 26.084 47.927 85.306 1.00 49.23 227 PRO A CA 1
ATOM 1385 C C . PRO A 1 206 ? 24.878 47.104 85.774 1.00 55.19 227 PRO A C 1
ATOM 1386 O O . PRO A 1 206 ? 25.091 46.043 86.351 1.00 55.21 227 PRO A O 1
ATOM 1390 N N . ALA A 1 207 ? 23.632 47.579 85.516 1.00 52.81 228 ALA A N 1
ATOM 1391 C CA . ALA A 1 207 ? 22.379 46.908 85.889 1.00 53.00 228 ALA A CA 1
ATOM 1392 C C . ALA A 1 207 ? 22.176 45.594 85.124 1.00 60.60 228 ALA A C 1
ATOM 1393 O O . ALA A 1 207 ? 21.549 44.667 85.646 1.00 60.48 228 ALA A O 1
ATOM 1395 N N . SER A 1 208 ? 22.720 45.509 83.895 1.00 59.94 229 SER A N 1
ATOM 1396 C CA . SER A 1 208 ? 22.653 44.307 83.060 1.00 60.84 229 SER A CA 1
ATOM 1397 C C . SER A 1 208 ? 23.435 43.153 83.707 1.00 67.79 229 SER A C 1
ATOM 1398 O O . SER A 1 208 ? 23.097 41.983 83.492 1.00 68.16 229 SER A O 1
ATOM 1401 N N . ARG A 1 209 ? 24.452 43.500 84.536 1.00 65.14 230 ARG A N 1
ATOM 1402 C CA . ARG A 1 209 ? 25.318 42.569 85.265 1.00 85.26 230 ARG A CA 1
ATOM 1403 C C . ARG A 1 209 ? 25.197 42.773 86.783 1.00 111.12 230 ARG A C 1
ATOM 1404 O O . ARG A 1 209 ? 24.271 42.263 87.418 1.00 70.38 230 ARG A O 1
ATOM 1412 N N . ARG A 1 221 ? 19.217 32.037 84.959 1.00 49.74 242 ARG A N 1
ATOM 1413 C CA . ARG A 1 221 ? 18.555 33.078 85.749 1.00 49.48 242 ARG A CA 1
ATOM 1414 C C . ARG A 1 221 ? 17.989 34.190 84.859 1.00 51.25 242 ARG A C 1
ATOM 1415 O O . ARG A 1 221 ? 16.782 34.437 84.899 1.00 50.16 242 ARG A O 1
ATOM 1423 N N . SER A 1 222 ? 18.864 34.850 84.054 1.00 46.80 243 SER A N 1
ATOM 1424 C CA . SER A 1 222 ? 18.473 35.881 83.086 1.00 46.03 243 SER A CA 1
ATOM 1425 C C . SER A 1 222 ? 17.686 35.198 81.939 1.00 46.71 243 SER A C 1
ATOM 1426 O O . SER A 1 222 ? 16.966 35.852 81.191 1.00 45.66 243 SER A O 1
ATOM 1429 N N . SER A 1 223 ? 17.830 33.866 81.837 1.00 41.86 244 SER A N 1
ATOM 1430 C CA . SER A 1 223 ? 17.144 32.999 80.890 1.00 40.57 244 SER A CA 1
ATOM 1431 C C . SER A 1 223 ? 15.743 32.686 81.406 1.00 41.10 244 SER A C 1
ATOM 1432 O O . SER A 1 223 ? 14.896 32.230 80.645 1.00 39.87 244 SER A O 1
ATOM 1435 N N . ARG A 1 224 ? 15.511 32.919 82.704 1.00 37.91 245 ARG A N 1
ATOM 1436 C CA . ARG A 1 224 ? 14.264 32.583 83.391 1.00 37.77 245 ARG A CA 1
ATOM 1437 C C . ARG A 1 224 ? 13.484 33.776 83.903 1.00 38.86 245 ARG A C 1
ATOM 1438 O O . ARG A 1 224 ? 12.500 33.592 84.620 1.00 38.84 245 ARG A O 1
ATOM 1446 N N . SER A 1 225 ? 13.911 34.997 83.546 1.00 33.23 246 SER A N 1
ATOM 1447 C CA . SER A 1 225 ? 13.215 36.213 83.951 1.00 30.86 246 SER A CA 1
ATOM 1448 C C . SER A 1 225 ? 13.040 37.183 82.790 1.00 30.94 246 SER A C 1
ATOM 1449 O O . SER A 1 225 ? 13.810 37.133 81.835 1.00 29.74 246 SER A O 1
ATOM 1452 N N . HIS A 1 226 ? 12.057 38.086 82.900 1.00 24.35 247 HIS A N 1
ATOM 1453 C CA . HIS A 1 226 ? 11.783 39.111 81.896 1.00 25.32 247 HIS A CA 1
ATOM 1454 C C . HIS A 1 226 ? 12.575 40.375 82.212 1.00 29.84 247 HIS A C 1
ATOM 1455 O O . HIS A 1 226 ? 12.464 40.881 83.327 1.00 29.17 247 HIS A O 1
ATOM 1462 N N . ALA A 1 227 ? 13.378 40.874 81.235 1.00 25.68 248 ALA A N 1
ATOM 1463 C CA . ALA A 1 227 ? 14.189 42.084 81.405 1.00 25.92 248 ALA A CA 1
ATOM 1464 C C . ALA A 1 227 ? 13.455 43.225 80.691 1.00 28.44 248 ALA A C 1
ATOM 1465 O O . ALA A 1 227 ? 13.310 43.207 79.463 1.00 28.90 248 ALA A O 1
ATOM 1467 N N . VAL A 1 228 ? 12.922 44.173 81.469 1.00 23.17 249 VAL A N 1
ATOM 1468 C CA . VAL A 1 228 ? 12.095 45.247 80.926 1.00 22.00 249 VAL A CA 1
ATOM 1469 C C . VAL A 1 228 ? 12.788 46.600 80.994 1.00 26.81 249 VAL A C 1
ATOM 1470 O O . VAL A 1 228 ? 12.969 47.165 82.072 1.00 25.85 249 VAL A O 1
ATOM 1474 N N . LEU A 1 229 ? 13.129 47.141 79.826 1.00 24.06 250 LEU A N 1
ATOM 1475 C CA . LEU A 1 229 ? 13.720 48.480 79.762 1.00 23.85 250 LEU A CA 1
ATOM 1476 C C . LEU A 1 229 ? 12.602 49.432 79.360 1.00 26.70 250 LEU A C 1
ATOM 1477 O O . LEU A 1 229 ? 11.889 49.175 78.394 1.00 25.07 250 LEU A O 1
ATOM 1482 N N . LEU A 1 230 ? 12.404 50.483 80.158 1.00 25.04 251 LEU A N 1
ATOM 1483 C CA . LEU A 1 230 ? 11.391 51.491 79.901 1.00 25.56 251 LEU A CA 1
ATOM 1484 C C . LEU A 1 230 ? 12.070 52.821 79.563 1.00 31.19 251 LEU A C 1
ATOM 1485 O O . LEU A 1 230 ? 12.833 53.341 80.368 1.00 30.88 251 LEU A O 1
ATOM 1490 N N . VAL A 1 231 ? 11.766 53.371 78.383 1.00 29.18 252 VAL A N 1
ATOM 1491 C CA . VAL A 1 231 ? 12.276 54.670 77.942 1.00 28.28 252 VAL A CA 1
ATOM 1492 C C . VAL A 1 231 ? 11.083 55.608 77.836 1.00 31.64 252 VAL A C 1
ATOM 1493 O O . VAL A 1 231 ? 10.176 55.374 77.043 1.00 30.75 252 VAL A O 1
ATOM 1497 N N . LYS A 1 232 ? 11.054 56.624 78.693 1.00 29.04 253 LYS A N 1
ATOM 1498 C CA . LYS A 1 232 ? 9.942 57.560 78.775 1.00 30.33 253 LYS A CA 1
ATOM 1499 C C . LYS A 1 232 ? 10.316 58.950 78.220 1.00 34.25 253 LYS A C 1
ATOM 1500 O O . LYS A 1 232 ? 11.306 59.530 78.633 1.00 31.99 253 LYS A O 1
ATOM 1506 N N . VAL A 1 233 ? 9.530 59.443 77.245 1.00 33.55 254 VAL A N 1
ATOM 1507 C CA . VAL A 1 233 ? 9.724 60.759 76.625 1.00 33.19 254 VAL A CA 1
ATOM 1508 C C . VAL A 1 233 ? 8.671 61.720 77.181 1.00 37.96 254 VAL A C 1
ATOM 1509 O O . VAL A 1 233 ? 7.481 61.618 76.858 1.00 36.01 254 VAL A O 1
ATOM 1513 N N . ASP A 1 234 ? 9.117 62.651 78.031 1.00 37.14 255 ASP A N 1
ATOM 1514 C CA . ASP A 1 234 ? 8.236 63.663 78.612 1.00 37.11 255 ASP A CA 1
ATOM 1515 C C . ASP A 1 234 ? 8.237 64.865 77.682 1.00 38.80 255 ASP A C 1
ATOM 1516 O O . ASP A 1 234 ? 9.311 65.322 77.265 1.00 36.55 255 ASP A O 1
ATOM 1521 N N . GLN A 1 235 ? 7.038 65.310 77.262 1.00 34.86 256 GLN A N 1
ATOM 1522 C CA . GLN A 1 235 ? 6.923 66.417 76.299 1.00 34.13 256 GLN A CA 1
ATOM 1523 C C . GLN A 1 235 ? 6.081 67.607 76.829 1.00 38.20 256 GLN A C 1
ATOM 1524 O O . GLN A 1 235 ? 4.962 67.424 77.301 1.00 36.46 256 GLN A O 1
ATOM 1530 N N . ARG A 1 236 ? 6.649 68.818 76.772 1.00 36.83 257 ARG A N 1
ATOM 1531 C CA . ARG A 1 236 ? 5.962 70.026 77.232 1.00 37.54 257 ARG A CA 1
ATOM 1532 C C . ARG A 1 236 ? 5.960 71.083 76.130 1.00 38.37 257 ARG A C 1
ATOM 1533 O O . ARG A 1 236 ? 7.015 71.441 75.602 1.00 36.22 257 ARG A O 1
ATOM 1541 N N . GLU A 1 237 ? 4.771 71.535 75.742 1.00 33.57 258 GLU A N 1
ATOM 1542 C CA . GLU A 1 237 ? 4.684 72.579 74.735 1.00 33.26 258 GLU A CA 1
ATOM 1543 C C . GLU A 1 237 ? 5.057 73.925 75.416 1.00 38.94 258 GLU A C 1
ATOM 1544 O O . GLU A 1 237 ? 4.614 74.189 76.536 1.00 37.12 258 GLU A O 1
ATOM 1550 N N . ARG A 1 238 ? 5.969 74.699 74.795 1.00 38.16 259 ARG A N 1
ATOM 1551 C CA . ARG A 1 238 ? 6.526 75.953 75.361 1.00 38.04 259 ARG A CA 1
ATOM 1552 C C . ARG A 1 238 ? 5.762 77.209 74.914 1.00 43.28 259 ARG A C 1
ATOM 1553 O O . ARG A 1 238 ? 6.065 78.322 75.367 1.00 43.96 259 ARG A O 1
ATOM 1567 N N . LEU A 1 239 ? 4.741 77.011 74.072 1.00 38.42 260 LEU A N 1
ATOM 1568 C CA . LEU A 1 239 ? 3.863 78.045 73.534 1.00 38.87 260 LEU A CA 1
ATOM 1569 C C . LEU A 1 239 ? 2.438 77.515 73.629 1.00 44.01 260 LEU A C 1
ATOM 1570 O O . LEU A 1 239 ? 2.252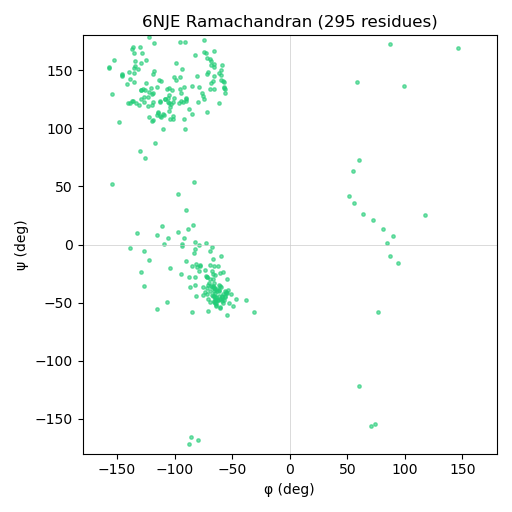 76.299 73.811 1.00 44.12 260 LEU A O 1
ATOM 1575 N N . ALA A 1 240 ? 1.427 78.409 73.482 1.00 40.41 261 ALA A N 1
ATOM 1576 C CA . ALA A 1 240 ? 0.008 78.022 73.539 1.00 39.94 261 ALA A CA 1
ATOM 1577 C C . ALA A 1 240 ? -0.322 76.984 72.448 1.00 44.01 261 ALA A C 1
ATOM 1578 O O . ALA A 1 240 ? 0.301 77.027 71.382 1.00 43.40 261 ALA A O 1
ATOM 1580 N N . PRO A 1 241 ? -1.178 75.966 72.712 1.00 40.95 262 PRO A N 1
ATOM 1581 C CA . PRO A 1 241 ? -2.014 75.754 73.910 1.00 40.55 262 PRO A CA 1
ATOM 1582 C C . PRO A 1 241 ? -1.329 75.064 75.101 1.00 43.31 262 PRO A C 1
ATOM 1583 O O . PRO A 1 241 ? -2.039 74.607 75.984 1.00 43.63 262 PRO A O 1
ATOM 1587 N N . PHE A 1 242 ? 0.030 75.008 75.144 1.00 38.84 263 PHE A N 1
ATOM 1588 C CA . PHE A 1 242 ? 0.837 74.435 76.249 1.00 38.84 263 PHE A CA 1
ATOM 1589 C C . PHE A 1 242 ? 0.532 72.974 76.633 1.00 41.69 263 PHE A C 1
ATOM 1590 O O . PHE A 1 242 ? 0.655 72.615 77.818 1.00 41.49 263 PHE A O 1
ATOM 1598 N N . ARG A 1 243 ? 0.205 72.127 75.646 1.00 37.56 264 ARG A N 1
ATOM 1599 C CA . ARG A 1 243 ? -0.099 70.711 75.873 1.00 37.91 264 ARG A CA 1
ATOM 1600 C C . ARG A 1 243 ? 1.058 69.951 76.520 1.00 43.06 264 ARG A C 1
ATOM 1601 O O . ARG A 1 243 ? 2.207 70.377 76.439 1.00 42.39 264 ARG A O 1
ATOM 1609 N N . GLN A 1 244 ? 0.733 68.869 77.218 1.00 41.37 265 GLN A N 1
ATOM 1610 C CA . GLN A 1 244 ? 1.695 68.010 77.897 1.00 41.81 265 GLN A CA 1
ATOM 1611 C C . GLN A 1 244 ? 1.421 66.576 77.477 1.00 46.79 265 GLN A C 1
ATOM 1612 O O . GLN A 1 244 ? 0.282 66.117 77.536 1.00 46.90 265 GLN A O 1
ATOM 1618 N N . ARG A 1 245 ? 2.460 65.911 76.969 1.00 42.60 266 ARG A N 1
ATOM 1619 C CA . ARG A 1 245 ? 2.416 64.558 76.430 1.00 41.24 266 ARG A CA 1
ATOM 1620 C C . ARG A 1 245 ? 3.488 63.712 77.077 1.00 40.54 266 ARG A C 1
ATOM 1621 O O . ARG A 1 245 ? 4.469 64.226 77.627 1.00 39.37 266 ARG A O 1
ATOM 1629 N N . GLU A 1 246 ? 3.349 62.407 76.909 1.00 35.34 267 GLU A N 1
ATOM 1630 C CA . GLU A 1 246 ? 4.306 61.418 77.392 1.00 34.83 267 GLU A CA 1
ATOM 1631 C C . GLU A 1 246 ? 4.183 60.167 76.518 1.00 36.37 267 GLU A C 1
ATOM 1632 O O . GLU A 1 246 ? 3.077 59.695 76.271 1.00 36.62 267 GLU A O 1
ATOM 1638 N N . GLY A 1 247 ? 5.320 59.691 76.024 1.00 31.42 268 GLY A N 1
ATOM 1639 C CA . GLY A 1 247 ? 5.416 58.482 75.221 1.00 30.82 268 GLY A CA 1
ATOM 1640 C C . GLY A 1 247 ? 6.296 57.489 75.947 1.00 32.95 268 GLY A C 1
ATOM 1641 O O . GLY A 1 247 ? 7.426 57.820 76.316 1.00 33.06 268 GLY A O 1
ATOM 1642 N N . LYS A 1 248 ? 5.758 56.294 76.228 1.00 27.50 269 LYS A N 1
ATOM 1643 C CA . LYS A 1 248 ? 6.509 55.245 76.928 1.00 26.63 269 LYS A CA 1
ATOM 1644 C C . LYS A 1 248 ? 6.901 54.167 75.950 1.00 28.90 269 LYS A C 1
ATOM 1645 O O . LYS A 1 248 ? 6.049 53.632 75.236 1.00 27.61 269 LYS A O 1
ATOM 1651 N N . LEU A 1 249 ? 8.195 53.858 75.905 1.00 25.27 270 LEU A N 1
ATOM 1652 C CA . LEU A 1 249 ? 8.711 52.798 75.055 1.00 24.01 270 LEU A CA 1
ATOM 1653 C C . LEU A 1 249 ? 9.250 51.632 75.896 1.00 24.39 270 LEU A C 1
ATOM 1654 O O . LEU A 1 249 ? 10.147 51.798 76.742 1.00 21.54 270 LEU A O 1
ATOM 1659 N N . TYR A 1 250 ? 8.708 50.448 75.637 1.00 21.62 271 TYR A N 1
ATOM 1660 C CA . TYR A 1 250 ? 9.177 49.235 76.310 1.00 21.54 271 TYR A CA 1
ATOM 1661 C C . TYR A 1 250 ? 10.009 48.384 75.406 1.00 24.01 271 TYR A C 1
ATOM 1662 O O . TYR A 1 250 ? 9.560 48.067 74.312 1.00 21.71 271 TYR A O 1
ATOM 1671 N N . LEU A 1 251 ? 11.214 47.998 75.871 1.00 22.69 272 LEU A N 1
ATOM 1672 C CA . LEU A 1 251 ? 12.161 47.114 75.153 1.00 22.36 272 LEU A CA 1
ATOM 1673 C C . LEU A 1 251 ? 12.407 45.927 76.075 1.00 25.58 272 LEU A C 1
ATOM 1674 O O . LEU A 1 251 ? 12.980 46.076 77.165 1.00 23.99 272 LEU A O 1
ATOM 1679 N N . ILE A 1 252 ? 11.881 44.761 75.681 1.00 22.52 273 ILE A N 1
ATOM 1680 C CA . ILE A 1 252 ? 11.832 43.617 76.572 1.00 22.24 273 ILE A CA 1
ATOM 1681 C C . ILE A 1 252 ? 12.532 42.402 76.031 1.00 28.85 273 ILE A C 1
ATOM 1682 O O . ILE A 1 252 ? 12.297 41.976 74.899 1.00 28.47 273 ILE A O 1
ATOM 1687 N N . ASP A 1 253 ? 13.376 41.812 76.891 1.00 26.35 274 ASP A N 1
ATOM 1688 C CA . ASP A 1 253 ? 14.068 40.576 76.589 1.00 25.38 274 ASP A CA 1
ATOM 1689 C C . ASP A 1 253 ? 13.396 39.572 77.521 1.00 27.54 274 ASP A C 1
ATOM 1690 O O . ASP A 1 253 ? 13.649 39.577 78.720 1.00 28.29 274 ASP A O 1
ATOM 1695 N N . LEU A 1 254 ? 12.448 38.791 76.982 1.00 24.16 275 LEU A N 1
ATOM 1696 C CA . LEU A 1 254 ? 11.646 37.862 77.789 1.00 22.32 275 LEU A CA 1
ATOM 1697 C C . LEU A 1 254 ? 12.412 36.628 78.267 1.00 27.25 275 LEU A C 1
ATOM 1698 O O . LEU A 1 254 ? 13.461 36.300 77.722 1.00 27.79 275 LEU A O 1
ATOM 1703 N N . ALA A 1 255 ? 11.839 35.908 79.251 1.00 24.05 276 ALA A N 1
ATOM 1704 C CA . ALA A 1 255 ? 12.339 34.634 79.755 1.00 23.35 276 ALA A CA 1
ATOM 1705 C C . ALA A 1 255 ? 12.202 33.642 78.607 1.00 25.59 276 ALA A C 1
ATOM 1706 O O . ALA A 1 255 ? 11.313 33.796 77.784 1.00 24.88 276 ALA A O 1
ATOM 1708 N N . GLY A 1 256 ? 13.037 32.617 78.582 1.00 24.39 277 GLY A N 1
ATOM 1709 C CA . GLY A 1 256 ? 12.982 31.583 77.552 1.00 24.67 277 GLY A CA 1
ATOM 1710 C C . GLY A 1 256 ? 11.633 30.906 77.472 1.00 29.49 277 GLY A C 1
ATOM 1711 O O . GLY A 1 256 ? 11.057 30.580 78.509 1.00 29.13 277 GLY A O 1
ATOM 1712 N N . SER A 1 257 ? 11.108 30.714 76.239 1.00 28.06 278 SER A N 1
ATOM 1713 C CA . SER A 1 257 ? 9.807 30.083 76.012 1.00 28.54 278 SER A CA 1
ATOM 1714 C C . SER A 1 257 ? 9.764 28.560 76.263 1.00 38.67 278 SER A C 1
ATOM 1715 O O . SER A 1 257 ? 8.679 27.978 76.098 1.00 39.70 278 SER A O 1
ATOM 1718 N N . GLU A 1 258 ? 10.899 27.923 76.703 1.00 38.21 279 GLU A N 1
ATOM 1719 C CA . GLU A 1 258 ? 10.940 26.511 77.154 1.00 41.24 279 GLU A CA 1
ATOM 1720 C C . GLU A 1 258 ? 9.859 26.403 78.263 1.00 52.65 279 GLU A C 1
ATOM 1721 O O . GLU A 1 258 ? 9.213 25.363 78.414 1.00 54.29 279 GLU A O 1
ATOM 1727 N N . ASP A 1 259 ? 9.629 27.538 78.979 1.00 52.20 280 ASP A N 1
ATOM 1728 C CA . ASP A 1 259 ? 8.631 27.729 80.024 1.00 53.29 280 ASP A CA 1
ATOM 1729 C C . ASP A 1 259 ? 7.252 28.247 79.501 1.00 59.59 280 ASP A C 1
ATOM 1730 O O . ASP A 1 259 ? 6.505 28.899 80.253 1.00 58.71 280 ASP A O 1
ATOM 1735 N N . ASN A 1 260 ? 6.886 27.902 78.235 1.00 57.59 281 ASN A N 1
ATOM 1736 C CA . ASN A 1 260 ? 5.597 28.307 77.667 1.00 57.75 281 ASN A CA 1
ATOM 1737 C C . ASN A 1 260 ? 5.064 27.376 76.531 1.00 62.37 281 ASN A C 1
ATOM 1738 O O . ASN A 1 260 ? 4.657 27.845 75.461 1.00 61.86 281 ASN A O 1
ATOM 1743 N N . ARG A 1 261 ? 5.004 26.067 76.797 1.00 59.76 282 ARG A N 1
ATOM 1744 C CA . ARG A 1 261 ? 4.418 25.101 75.858 1.00 59.86 282 ARG A CA 1
ATOM 1745 C C . ARG A 1 261 ? 2.933 25.016 76.216 1.00 64.48 282 ARG A C 1
ATOM 1746 O O . ARG A 1 261 ? 2.602 24.789 77.381 1.00 64.13 282 ARG A O 1
ATOM 1754 N N . ARG A 1 262 ? 2.045 25.281 75.237 1.00 61.34 283 ARG A N 1
ATOM 1755 C CA . ARG A 1 262 ? 0.584 25.289 75.408 1.00 60.95 283 ARG A CA 1
ATOM 1756 C C . ARG A 1 262 ? 0.029 23.950 75.883 1.00 63.44 283 ARG A C 1
ATOM 1757 O O . ARG A 1 262 ? 0.588 22.907 75.563 1.00 63.08 283 ARG A O 1
ATOM 1759 N N . THR A 1 263 ? -1.077 23.987 76.634 1.00 59.46 284 THR A N 1
ATOM 1760 C CA . THR A 1 263 ? -1.745 22.802 77.174 1.00 69.10 284 THR A CA 1
ATOM 1761 C C . THR A 1 263 ? -2.818 22.321 76.198 1.00 96.97 284 THR A C 1
ATOM 1762 O O . THR A 1 263 ? -2.995 21.118 76.031 1.00 65.53 284 THR A O 1
ATOM 1766 N N . GLY A 1 274 ? 7.388 20.825 81.050 1.00 42.11 295 GLY A N 1
ATOM 1767 C CA . GLY A 1 274 ? 7.887 22.181 81.254 1.00 41.49 295 GLY A CA 1
ATOM 1768 C C . GLY A 1 274 ? 6.986 23.046 82.114 1.00 42.94 295 GLY A C 1
ATOM 1769 O O . GLY A 1 274 ? 5.758 22.982 81.988 1.00 42.05 295 GLY A O 1
ATOM 1770 N N . ALA A 1 275 ? 7.599 23.868 83.001 1.00 37.88 296 ALA A N 1
ATOM 1771 C CA . ALA A 1 275 ? 6.884 24.786 83.895 1.00 36.27 296 ALA A CA 1
ATOM 1772 C C . ALA A 1 275 ? 6.251 25.988 83.127 1.00 38.15 296 ALA A C 1
ATOM 1773 O O . ALA A 1 275 ? 6.780 26.431 82.112 1.00 38.76 296 ALA A O 1
ATOM 1775 N N . ILE A 1 276 ? 5.126 26.502 83.604 1.00 32.31 297 ILE A N 1
ATOM 1776 C CA . ILE A 1 276 ? 4.478 27.650 82.983 1.00 31.45 297 ILE A CA 1
ATOM 1777 C C . ILE A 1 276 ? 4.917 28.950 83.678 1.00 35.06 297 ILE A C 1
ATOM 1778 O O . ILE A 1 276 ? 4.755 29.106 84.892 1.00 34.26 297 ILE A O 1
ATOM 1783 N N . ASN A 1 277 ? 5.463 29.884 82.889 1.00 31.41 298 ASN A N 1
ATOM 1784 C CA . ASN A 1 277 ? 5.819 31.231 83.322 1.00 29.86 298 ASN A CA 1
ATOM 1785 C C . ASN A 1 277 ? 4.497 31.998 83.161 1.00 30.25 298 ASN A C 1
ATOM 1786 O O . ASN A 1 277 ? 3.979 32.112 82.036 1.00 30.60 298 ASN A O 1
ATOM 1791 N N . THR A 1 278 ? 3.896 32.417 84.293 1.00 22.85 299 THR A N 1
ATOM 1792 C CA . THR A 1 278 ? 2.588 33.097 84.334 1.00 23.02 299 THR A CA 1
ATOM 1793 C C . THR A 1 278 ? 2.532 34.285 83.374 1.00 26.41 299 THR A C 1
ATOM 1794 O O . THR A 1 278 ? 1.551 34.420 82.648 1.00 24.14 299 THR A O 1
ATOM 1798 N N . SER A 1 279 ? 3.607 35.092 83.332 1.00 23.42 300 SER A N 1
ATOM 1799 C CA . SER A 1 279 ? 3.680 36.262 82.471 1.00 23.13 300 SER A CA 1
ATOM 1800 C C . SER A 1 279 ? 3.792 35.934 80.973 1.00 27.52 300 SER A C 1
ATOM 1801 O O . SER A 1 279 ? 3.232 36.683 80.184 1.00 28.39 300 SER A O 1
ATOM 1804 N N . LEU A 1 280 ? 4.462 34.818 80.570 1.00 23.53 301 LEU A N 1
ATOM 1805 C CA . LEU A 1 280 ? 4.520 34.425 79.155 1.00 23.18 301 LEU A CA 1
ATOM 1806 C C . LEU A 1 280 ? 3.162 33.853 78.725 1.00 28.59 301 LEU A C 1
ATOM 1807 O O . LEU A 1 280 ? 2.710 34.079 77.597 1.00 27.89 301 LEU A O 1
ATOM 1812 N N . PHE A 1 281 ? 2.552 33.058 79.611 1.00 28.04 302 PHE A N 1
ATOM 1813 C CA . PHE A 1 281 ? 1.259 32.409 79.398 1.00 29.00 302 PHE A CA 1
ATOM 1814 C C . PHE A 1 281 ? 0.156 33.448 79.206 1.00 30.36 302 PHE A C 1
ATOM 1815 O O . PHE A 1 281 ? -0.628 33.346 78.263 1.00 28.91 302 PHE A O 1
ATOM 1823 N N . VAL A 1 282 ? 0.111 34.455 80.083 1.00 26.72 303 VAL A N 1
ATOM 1824 C CA . VAL A 1 282 ? -0.905 35.511 80.021 1.00 26.03 303 VAL A CA 1
ATOM 1825 C C . VAL A 1 282 ? -0.653 36.449 78.823 1.00 29.69 303 VAL A C 1
ATOM 1826 O O . VAL A 1 282 ? -1.618 36.829 78.158 1.00 31.45 303 VAL A O 1
ATOM 1830 N N . LEU A 1 283 ? 0.631 36.759 78.492 1.00 25.62 304 LEU A N 1
ATOM 1831 C CA . LEU A 1 283 ? 0.974 37.552 77.287 1.00 23.11 304 LEU A CA 1
ATOM 1832 C C . LEU A 1 283 ? 0.366 36.902 76.044 1.00 25.17 304 LEU A C 1
ATOM 1833 O O . LEU A 1 283 ? -0.184 37.601 75.204 1.00 23.29 304 LEU A O 1
ATOM 1838 N N . GLY A 1 284 ? 0.444 35.572 75.961 1.00 23.64 305 GLY A N 1
ATOM 1839 C CA . GLY A 1 284 ? -0.143 34.794 74.874 1.00 23.36 305 GLY A CA 1
ATOM 1840 C C . GLY A 1 284 ? -1.634 35.001 74.767 1.00 27.44 305 GLY A C 1
ATOM 1841 O O . GLY A 1 284 ? -2.139 35.245 73.680 1.00 27.18 305 GLY A O 1
ATOM 1842 N N . LYS A 1 285 ? -2.331 34.977 75.917 1.00 26.53 306 LYS A N 1
ATOM 1843 C CA . LYS A 1 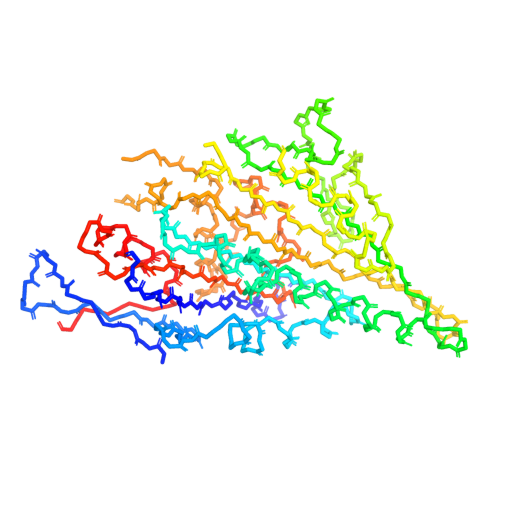285 ? -3.780 35.191 76.039 1.00 26.54 306 LYS A CA 1
ATOM 1844 C C . LYS A 1 285 ? -4.114 36.634 75.628 1.00 31.15 306 LYS A C 1
ATOM 1845 O O . LYS A 1 285 ? -5.036 36.861 74.851 1.00 31.04 306 LYS A O 1
ATOM 1851 N N . VAL A 1 286 ? -3.320 37.600 76.120 1.00 27.04 307 VAL A N 1
ATOM 1852 C CA . VAL A 1 286 ? -3.488 39.016 75.811 1.00 25.44 307 VAL A CA 1
ATOM 1853 C C . VAL A 1 286 ? -3.238 39.293 74.323 1.00 28.46 307 VAL A C 1
ATOM 1854 O O . VAL A 1 286 ? -4.060 39.944 73.706 1.00 27.47 307 VAL A O 1
ATOM 1858 N N . VAL A 1 287 ? -2.152 38.768 73.740 1.00 27.58 308 VAL A N 1
ATOM 1859 C CA . VAL A 1 287 ? -1.836 38.939 72.310 1.00 28.02 308 VAL A CA 1
ATOM 1860 C C . VAL A 1 287 ? -2.956 38.320 71.454 1.00 34.54 308 VAL A C 1
ATOM 1861 O O . VAL A 1 287 ? -3.428 38.959 70.503 1.00 31.95 308 VAL A O 1
ATOM 1865 N N . ASP A 1 288 ? -3.420 37.101 71.836 1.00 34.16 309 ASP A N 1
ATOM 1866 C CA . ASP A 1 288 ? -4.527 36.449 71.117 1.00 34.29 309 ASP A CA 1
ATOM 1867 C C . ASP A 1 288 ? -5.787 37.271 71.199 1.00 35.69 309 ASP A C 1
ATOM 1868 O O . ASP A 1 288 ? -6.403 37.513 70.172 1.00 32.02 309 ASP A O 1
ATOM 1873 N N . ALA A 1 289 ? -6.153 37.736 72.412 1.00 35.81 310 ALA A N 1
ATOM 1874 C CA . ALA A 1 289 ? -7.358 38.546 72.615 1.00 36.64 310 ALA A CA 1
ATOM 1875 C C . ALA A 1 289 ? -7.343 39.803 71.729 1.00 44.63 310 ALA A C 1
ATOM 1876 O O . ALA A 1 289 ? -8.373 40.148 71.135 1.00 44.65 310 ALA A O 1
ATOM 1878 N N . LEU A 1 290 ? -6.156 40.451 71.596 1.00 41.67 311 LEU A N 1
ATOM 1879 C CA . LEU A 1 290 ? -6.009 41.660 70.785 1.00 40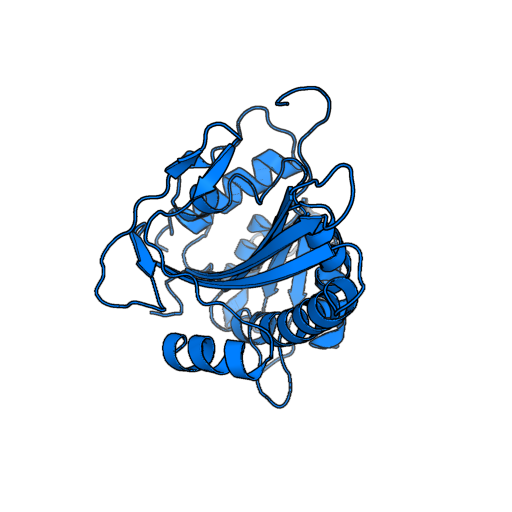.30 311 LEU A CA 1
ATOM 1880 C C . LEU A 1 290 ? -5.998 41.382 69.288 1.00 44.97 311 LEU A C 1
ATOM 1881 O O . LEU A 1 290 ? -6.539 42.180 68.537 1.00 45.72 311 LEU A O 1
ATOM 1886 N N . ASN A 1 291 ? -5.398 40.273 68.856 1.00 42.82 312 ASN A N 1
ATOM 1887 C CA . ASN A 1 291 ? -5.265 39.921 67.433 1.00 43.63 312 ASN A CA 1
ATOM 1888 C C . ASN A 1 291 ? -6.402 39.049 66.850 1.00 51.14 312 ASN A C 1
ATOM 1889 O O . ASN A 1 291 ? -6.327 38.640 65.678 1.00 51.06 312 ASN A O 1
ATOM 1894 N N . GLN A 1 292 ? -7.455 38.795 67.658 1.00 48.08 313 GLN A N 1
ATOM 1895 C CA . GLN A 1 292 ? -8.662 38.066 67.261 1.00 47.47 313 GLN A CA 1
ATOM 1896 C C . GLN A 1 292 ? -9.898 38.917 67.576 1.00 52.62 313 GLN A C 1
ATOM 1897 O O . GLN A 1 292 ? -11.004 38.550 67.199 1.00 52.66 313 GLN A O 1
ATOM 1903 N N . GLY A 1 293 ? -9.675 40.057 68.229 1.00 50.18 314 GLY A N 1
ATOM 1904 C CA . GLY A 1 293 ? -10.686 41.057 68.567 1.00 51.09 314 GLY A CA 1
ATOM 1905 C C . GLY A 1 293 ? -11.676 40.715 69.666 1.00 56.68 314 GLY A C 1
ATOM 1906 O O . GLY A 1 293 ? -12.739 41.348 69.751 1.00 56.16 314 GLY A O 1
ATOM 1907 N N . LEU A 1 294 ? -11.304 39.738 70.535 1.00 52.67 315 LEU A N 1
ATOM 1908 C CA . LEU A 1 294 ? -12.094 39.204 71.649 1.00 51.34 315 LEU A CA 1
ATOM 1909 C C . LEU A 1 294 ? -12.499 40.285 72.670 1.00 55.08 315 LEU A C 1
ATOM 1910 O O . LEU A 1 294 ? -11.709 41.200 72.925 1.00 54.21 315 LEU A O 1
ATOM 1915 N N . PRO A 1 295 ? -13.751 40.231 73.208 1.00 51.81 316 PRO A N 1
ATOM 1916 C CA . PRO A 1 295 ? -14.211 41.286 74.130 1.00 51.45 316 PRO A CA 1
ATOM 1917 C C . PRO A 1 295 ? -13.408 41.439 75.422 1.00 54.90 316 PRO A C 1
ATOM 1918 O O . PRO A 1 295 ? -13.233 42.563 75.890 1.00 54.85 316 PRO A O 1
ATOM 1922 N N . ARG A 1 296 ? -12.905 40.325 75.980 1.00 50.55 317 ARG A N 1
ATOM 1923 C CA . ARG A 1 296 ? -12.118 40.322 77.213 1.00 49.48 317 ARG A CA 1
ATOM 1924 C C . ARG A 1 296 ? -10.607 40.099 76.963 1.00 47.93 317 ARG A C 1
ATOM 1925 O O . ARG A 1 296 ? -10.224 39.076 76.384 1.00 47.80 317 ARG A O 1
ATOM 1933 N N . VAL A 1 297 ? -9.772 41.074 77.409 1.00 39.63 318 VAL A N 1
ATOM 1934 C CA . VAL A 1 297 ? -8.292 41.074 77.360 1.00 37.69 318 VAL A CA 1
ATOM 1935 C C . VAL A 1 297 ? -7.788 40.963 78.834 1.00 37.57 318 VAL A C 1
ATOM 1936 O O . VAL A 1 297 ? -7.982 41.901 79.619 1.00 36.91 318 VAL A O 1
ATOM 1940 N N . PRO A 1 298 ? -7.196 39.804 79.231 1.00 31.62 319 PRO A N 1
ATOM 1941 C CA . PRO A 1 298 ? -6.846 39.587 80.654 1.00 29.72 319 PRO A CA 1
ATOM 1942 C C . PRO A 1 298 ? -5.518 40.171 81.146 1.00 32.22 319 PRO A C 1
ATOM 1943 O O . PRO A 1 298 ? -4.724 39.466 81.790 1.00 31.60 319 PRO A O 1
ATOM 1947 N N . TYR A 1 299 ? -5.319 41.483 80.927 1.00 28.96 320 TYR A N 1
ATOM 1948 C CA . TYR A 1 299 ? -4.137 42.238 81.368 1.00 28.44 320 TYR A CA 1
ATOM 1949 C C . TYR A 1 299 ? -3.741 41.981 82.816 1.00 32.10 320 TYR A C 1
ATOM 1950 O O . TYR A 1 299 ? -2.573 41.755 83.113 1.00 30.84 320 TYR A O 1
ATOM 1959 N N . ARG A 1 300 ? -4.721 42.014 83.709 1.00 30.46 321 ARG A N 1
ATOM 1960 C CA . ARG A 1 300 ? -4.553 41.854 85.154 1.00 30.86 321 ARG A CA 1
ATOM 1961 C C . ARG A 1 300 ? -4.147 40.443 85.622 1.00 35.17 321 ARG A C 1
ATOM 1962 O O . ARG A 1 300 ? -3.869 40.289 86.808 1.00 33.94 321 ARG A O 1
ATOM 1970 N N . ASP A 1 301 ? -4.076 39.431 84.710 1.00 31.10 322 ASP A N 1
ATOM 1971 C CA . ASP A 1 301 ? -3.747 38.061 85.113 1.00 30.16 322 ASP A CA 1
ATOM 1972 C C . ASP A 1 301 ? -2.245 37.778 85.271 1.00 33.23 322 ASP A C 1
ATOM 1973 O O . ASP A 1 301 ? -1.882 36.680 85.699 1.00 34.00 322 ASP A O 1
ATOM 1978 N N . SER A 1 302 ? -1.377 38.756 84.958 1.00 28.00 323 SER A N 1
ATOM 1979 C CA . SER A 1 302 ? 0.075 38.654 85.146 1.00 25.99 323 SER A CA 1
ATOM 1980 C C . SER A 1 302 ? 0.664 40.025 85.349 1.00 27.04 323 SER A C 1
ATOM 1981 O O . SER A 1 302 ? 0.075 41.016 84.931 1.00 26.29 323 SER A O 1
ATOM 1984 N N . LYS A 1 303 ? 1.854 40.071 85.947 1.00 22.44 324 LYS A N 1
ATOM 1985 C CA . LYS A 1 303 ? 2.613 41.294 86.174 1.00 22.50 324 LYS A CA 1
ATOM 1986 C C . LYS A 1 303 ? 3.023 41.966 84.868 1.00 26.28 324 LYS A C 1
ATOM 1987 O O . LYS A 1 303 ? 3.004 43.196 84.792 1.00 25.63 324 LYS A O 1
ATOM 1993 N N . LEU A 1 304 ? 3.430 41.165 83.848 1.00 23.75 325 LEU A N 1
ATOM 1994 C CA . LEU A 1 304 ? 3.904 41.714 82.573 1.00 23.42 325 LEU A CA 1
ATOM 1995 C C . LEU A 1 304 ? 2.828 42.418 81.818 1.00 24.77 325 LEU A C 1
ATOM 1996 O O . LEU A 1 304 ? 3.043 43.549 81.418 1.00 24.27 325 LEU A O 1
ATOM 2001 N N . THR A 1 305 ? 1.671 41.776 81.653 1.00 23.68 326 THR A N 1
ATOM 2002 C CA . THR A 1 305 ? 0.554 42.331 80.886 1.00 24.53 326 THR A CA 1
ATOM 2003 C C . THR A 1 305 ? -0.117 43.474 81.613 1.00 27.54 326 THR A C 1
ATOM 2004 O O . THR A 1 305 ? -0.624 44.376 80.956 1.00 29.38 326 THR A O 1
ATOM 2008 N N . ARG A 1 306 ? -0.064 43.473 82.950 1.00 22.02 327 ARG A N 1
ATOM 2009 C CA . ARG A 1 306 ? -0.572 44.550 83.787 1.00 21.29 327 ARG A CA 1
ATOM 2010 C C . ARG A 1 306 ? 0.349 45.744 83.626 1.00 24.92 327 ARG A C 1
ATOM 2011 O O . ARG A 1 306 ? -0.143 46.853 83.391 1.00 24.34 327 ARG A O 1
ATOM 2019 N N . LEU A 1 307 ? 1.685 45.522 83.705 1.00 21.29 328 LEU A N 1
ATOM 2020 C CA . LEU A 1 307 ? 2.643 46.612 83.490 1.00 22.29 328 LEU A CA 1
ATOM 2021 C C . LEU A 1 307 ? 2.432 47.232 82.073 1.00 26.57 328 LEU A C 1
ATOM 2022 O O . LEU A 1 307 ? 2.374 48.446 81.950 1.00 26.21 328 LEU A O 1
ATOM 2027 N N . LEU A 1 308 ? 2.228 46.387 81.045 1.00 22.90 329 LEU A N 1
ATOM 2028 C CA . LEU A 1 308 ? 2.045 46.805 79.650 1.00 21.91 329 LEU A CA 1
ATOM 2029 C C . LEU A 1 308 ? 0.601 47.121 79.210 1.00 27.65 329 LEU A C 1
ATOM 2030 O O . LEU A 1 308 ? 0.342 47.245 78.010 1.00 26.87 329 LEU A O 1
ATOM 2035 N N . GLN A 1 309 ? -0.340 47.259 80.159 1.00 25.43 330 GLN A N 1
ATOM 2036 C CA . GLN A 1 309 ? -1.750 47.464 79.869 1.00 23.84 330 GLN A CA 1
ATOM 2037 C C . GLN A 1 309 ? -2.019 48.641 78.940 1.00 26.37 330 GLN A C 1
ATOM 2038 O O . GLN A 1 309 ? -2.856 48.520 78.038 1.00 27.64 330 GLN A O 1
ATOM 2044 N N . ASP A 1 310 ? -1.269 49.741 79.117 1.00 21.74 331 ASP A N 1
ATOM 2045 C CA . ASP A 1 310 ? -1.379 50.976 78.333 1.00 21.00 331 ASP A CA 1
ATOM 2046 C C . ASP A 1 310 ? -0.354 51.036 77.193 1.00 24.10 331 ASP A C 1
ATOM 2047 O O . ASP A 1 310 ? -0.183 52.086 76.594 1.00 24.46 331 ASP A O 1
ATOM 2052 N N . SER A 1 311 ? 0.340 49.927 76.909 1.00 22.13 332 SER A N 1
ATOM 2053 C CA . SER A 1 311 ? 1.402 49.856 75.891 1.00 21.13 332 SER A CA 1
ATOM 2054 C C . SER A 1 311 ? 1.257 48.642 74.970 1.00 27.00 332 SER A C 1
ATOM 2055 O O . SER A 1 311 ? 2.131 48.396 74.140 1.00 28.31 332 SER A O 1
ATOM 2058 N N . LEU A 1 312 ? 0.112 47.946 75.065 1.00 25.72 333 LEU A N 1
ATOM 2059 C CA . LEU A 1 312 ? -0.296 46.748 74.295 1.00 27.67 333 LEU A CA 1
ATOM 2060 C C . LEU A 1 312 ? -1.754 46.959 73.958 1.00 33.82 333 LEU A C 1
ATOM 2061 O O . LEU A 1 312 ? -2.555 47.183 74.866 1.00 36.42 333 LEU A O 1
ATOM 2066 N N . GLY A 1 313 ? -2.094 46.957 72.677 1.00 30.14 334 GLY A N 1
ATOM 2067 C CA . GLY A 1 313 ? -3.464 47.240 72.264 1.00 29.56 334 GLY A CA 1
ATOM 2068 C C . GLY A 1 313 ? -3.758 48.720 72.407 1.00 31.72 334 GLY A C 1
ATOM 2069 O O . GLY A 1 313 ? -2.831 49.531 72.398 1.00 29.04 334 GLY A O 1
ATOM 2070 N N . GLY A 1 314 ? -5.036 49.070 72.585 1.00 30.87 335 GLY A N 1
ATOM 2071 C CA . GLY A 1 314 ? -5.481 50.468 72.711 1.00 30.16 335 GLY A CA 1
ATOM 2072 C C . GLY A 1 314 ? -5.111 51.223 71.457 1.00 32.63 335 GLY A C 1
ATOM 2073 O O . GLY A 1 314 ? -5.414 50.761 70.366 1.00 31.82 335 GLY A O 1
ATOM 2074 N N . SER A 1 315 ? -4.326 52.298 71.598 1.00 29.51 336 SER A N 1
ATOM 2075 C CA . SER A 1 315 ? -3.769 53.059 70.479 1.00 29.20 336 SER A CA 1
ATOM 2076 C C . SER A 1 315 ? -2.247 52.810 70.404 1.00 32.03 336 SER A C 1
ATOM 2077 O O . SER A 1 315 ? -1.582 53.327 69.508 1.00 32.31 336 SER A O 1
ATOM 2080 N N . ALA A 1 316 ? -1.706 51.980 71.324 1.00 26.32 337 ALA A N 1
ATOM 2081 C CA . ALA A 1 316 ? -0.286 51.675 71.376 1.00 24.41 337 ALA A CA 1
ATOM 2082 C C . ALA A 1 316 ? 0.233 50.898 70.161 1.00 26.79 337 ALA A C 1
ATOM 2083 O O . ALA A 1 316 ? -0.510 50.164 69.504 1.00 25.43 337 ALA A O 1
ATOM 2085 N N . HIS A 1 317 ? 1.536 51.035 69.910 1.00 23.15 338 HIS A N 1
ATOM 2086 C CA . HIS A 1 317 ? 2.228 50.299 68.859 1.00 22.77 338 HIS A CA 1
ATOM 2087 C C . HIS A 1 317 ? 2.975 49.197 69.544 1.00 25.24 338 HIS A C 1
ATOM 2088 O O . HIS A 1 317 ? 3.633 49.449 70.551 1.00 24.76 338 HIS A O 1
ATOM 2095 N N . SER A 1 318 ? 2.879 47.982 69.029 1.00 21.46 339 SER A N 1
ATOM 2096 C CA . SER A 1 318 ? 3.620 46.876 69.617 1.00 22.07 339 SER A CA 1
ATOM 2097 C C . SER A 1 318 ? 4.085 45.855 68.593 1.00 26.44 339 SER A C 1
ATOM 2098 O O . SER A 1 318 ? 3.427 45.601 67.591 1.00 25.04 339 SER A O 1
ATOM 2101 N N . ILE A 1 319 ? 5.258 45.282 68.869 1.00 25.35 340 ILE A N 1
ATOM 2102 C CA . ILE A 1 319 ? 5.895 44.284 68.033 1.00 24.62 340 ILE A CA 1
ATOM 2103 C C . ILE A 1 319 ? 6.463 43.179 68.905 1.00 26.87 340 ILE A C 1
ATOM 2104 O O . ILE A 1 319 ? 7.281 43.432 69.788 1.00 25.78 340 ILE A O 1
ATOM 2109 N N . LEU A 1 320 ? 6.032 41.958 68.632 1.00 22.27 341 LEU A N 1
ATOM 2110 C CA . LEU A 1 320 ? 6.576 40.803 69.294 1.00 22.37 341 LEU A CA 1
ATOM 2111 C C . LEU A 1 320 ? 7.430 40.052 68.265 1.00 24.31 341 LEU A C 1
ATOM 2112 O O . LEU A 1 320 ? 6.940 39.677 67.207 1.00 24.56 341 LEU A O 1
ATOM 2117 N N . ILE A 1 321 ? 8.690 39.811 68.597 1.00 20.93 342 ILE A N 1
ATOM 2118 C CA . ILE A 1 321 ? 9.572 39.059 67.708 1.00 21.20 342 ILE A CA 1
ATOM 2119 C C . ILE A 1 321 ? 9.764 37.666 68.282 1.00 23.72 342 ILE A C 1
ATOM 2120 O O . ILE A 1 321 ? 10.231 37.515 69.392 1.00 22.62 342 ILE A O 1
ATOM 2125 N N . ALA A 1 322 ? 9.421 36.663 67.506 1.00 23.59 343 ALA A N 1
ATOM 2126 C CA . ALA A 1 322 ? 9.610 35.257 67.822 1.00 23.85 343 ALA A CA 1
ATOM 2127 C C . ALA A 1 322 ? 10.985 34.852 67.273 1.00 26.42 343 ALA A C 1
ATOM 2128 O O . ALA A 1 322 ? 11.150 34.642 66.079 1.00 24.15 343 ALA A O 1
ATOM 2130 N N . ASN A 1 323 ? 11.991 34.814 68.151 1.00 24.98 344 ASN A N 1
ATOM 2131 C CA . ASN A 1 323 ? 13.345 34.386 67.806 1.00 24.48 344 ASN A CA 1
ATOM 2132 C C . ASN A 1 323 ? 13.394 32.878 67.782 1.00 27.76 344 ASN A C 1
ATOM 2133 O O . ASN A 1 323 ? 13.005 32.243 68.752 1.00 28.76 344 ASN A O 1
ATOM 2138 N N . ILE A 1 324 ? 13.790 32.304 66.645 1.00 25.14 345 ILE A N 1
ATOM 2139 C CA . ILE A 1 324 ? 13.897 30.857 66.450 1.00 25.58 345 ILE A CA 1
ATOM 2140 C C . ILE A 1 324 ? 15.285 30.511 65.879 1.00 31.56 345 ILE A C 1
ATOM 2141 O O . ILE A 1 324 ? 15.933 31.368 65.282 1.00 30.67 345 ILE A O 1
ATOM 2146 N N . ALA A 1 325 ? 15.735 29.264 66.099 1.00 30.44 346 ALA A N 1
ATOM 2147 C CA . ALA A 1 325 ? 17.041 28.735 65.711 1.00 30.07 346 ALA A CA 1
ATOM 2148 C C . ALA A 1 325 ? 16.856 27.569 64.728 1.00 34.84 346 ALA A C 1
ATOM 2149 O O . ALA A 1 325 ? 15.834 26.894 64.793 1.00 34.71 346 ALA A O 1
ATOM 2151 N N . PRO A 1 326 ? 17.791 27.318 63.786 1.00 31.69 347 PRO A N 1
ATOM 2152 C CA . PRO A 1 326 ? 17.541 26.263 62.793 1.00 31.29 347 PRO A CA 1
ATOM 2153 C C . PRO A 1 326 ? 17.895 24.833 63.213 1.00 37.38 347 PRO A C 1
ATOM 2154 O O . PRO A 1 326 ? 17.407 23.905 62.566 1.00 37.41 347 PRO A O 1
ATOM 2158 N N . GLU A 1 327 ? 18.736 24.652 64.264 1.00 34.63 348 GLU A N 1
ATOM 2159 C CA . GLU A 1 327 ? 19.224 23.344 64.720 1.00 34.90 348 GLU A CA 1
ATOM 2160 C C . GLU A 1 327 ? 18.124 22.401 65.183 1.00 40.85 348 GLU A C 1
ATOM 2161 O O . GLU A 1 327 ? 17.104 22.841 65.720 1.00 39.35 348 GLU A O 1
ATOM 2167 N N . ARG A 1 328 ? 18.350 21.083 64.957 1.00 39.14 349 ARG A N 1
ATOM 2168 C CA . ARG A 1 328 ? 17.438 19.986 65.298 1.00 39.03 349 ARG A CA 1
ATOM 2169 C C . ARG A 1 328 ? 17.034 19.970 66.761 1.00 40.16 349 ARG A C 1
ATOM 2170 O O . ARG A 1 328 ? 15.857 19.767 67.050 1.00 39.46 349 ARG A O 1
ATOM 2178 N N . ARG A 1 329 ? 17.998 20.222 67.675 1.00 36.43 350 ARG A N 1
ATOM 2179 C CA . ARG A 1 329 ? 17.803 20.243 69.126 1.00 36.77 350 ARG A CA 1
ATOM 2180 C C . ARG A 1 329 ? 16.785 21.280 69.626 1.00 41.44 350 ARG A C 1
ATOM 2181 O O . ARG A 1 329 ? 16.456 21.263 70.808 1.00 42.10 350 ARG A O 1
ATOM 2189 N N . PHE A 1 330 ? 16.328 22.187 68.745 1.00 38.31 351 PHE A N 1
ATOM 2190 C CA . PHE A 1 330 ? 15.391 23.271 69.037 1.00 38.14 351 PHE A CA 1
ATOM 2191 C C . PHE A 1 330 ? 13.983 22.992 68.537 1.00 40.56 351 PHE A C 1
ATOM 2192 O O . PHE A 1 330 ? 13.050 23.631 69.018 1.00 41.34 351 PHE A O 1
ATOM 2200 N N . TYR A 1 331 ? 13.827 22.070 67.563 1.00 34.88 352 TYR A N 1
ATOM 2201 C CA . TYR A 1 331 ? 12.562 21.744 66.891 1.00 34.22 352 TYR A CA 1
ATOM 2202 C C . TYR A 1 331 ? 11.267 21.918 67.761 1.00 36.68 352 TYR A C 1
ATOM 2203 O O . TYR A 1 331 ? 10.403 22.684 67.332 1.00 34.37 352 TYR A O 1
ATOM 2212 N N . LEU A 1 332 ? 11.128 21.231 68.937 1.00 33.16 353 LEU A N 1
ATOM 2213 C CA . LEU A 1 332 ? 9.920 21.325 69.789 1.00 33.64 353 LEU A CA 1
ATOM 2214 C C . LEU A 1 332 ? 9.628 22.759 70.256 1.00 33.95 353 LEU A C 1
ATOM 2215 O O . LEU A 1 332 ? 8.475 23.197 70.228 1.00 30.55 353 LEU A O 1
ATOM 2220 N N . ASP A 1 333 ? 10.690 23.470 70.689 1.00 29.38 354 ASP A N 1
ATOM 2221 C CA . ASP A 1 333 ? 10.631 24.834 71.173 1.00 29.13 354 ASP A CA 1
ATOM 2222 C C . ASP A 1 333 ? 10.401 25.820 70.014 1.00 31.35 354 ASP A C 1
ATOM 2223 O O . ASP A 1 333 ? 9.755 26.844 70.225 1.00 31.54 354 ASP A O 1
ATOM 2228 N N . THR A 1 334 ? 10.825 25.459 68.783 1.00 24.73 355 THR A N 1
ATOM 2229 C CA . THR A 1 334 ? 10.578 26.244 67.586 1.00 25.38 355 THR A CA 1
ATOM 2230 C C . THR A 1 334 ? 9.079 26.191 67.239 1.00 30.29 355 THR A C 1
ATOM 2231 O O . THR A 1 334 ? 8.465 27.232 66.985 1.00 29.66 355 THR A O 1
ATOM 2235 N N . VAL A 1 335 ? 8.515 24.973 67.215 1.00 27.45 356 VAL A N 1
ATOM 2236 C CA . VAL A 1 335 ? 7.106 24.696 66.908 1.00 27.44 356 VAL A CA 1
ATOM 2237 C C . VAL A 1 335 ? 6.230 25.470 67.885 1.00 30.25 356 VAL A C 1
ATOM 2238 O O . VAL A 1 335 ? 5.264 26.117 67.473 1.00 30.86 356 VAL A O 1
ATOM 2242 N N . SER A 1 336 ? 6.578 25.376 69.168 1.00 26.32 357 SER A N 1
ATOM 2243 C CA . SER A 1 336 ? 5.872 25.998 70.287 1.00 26.28 357 SER A CA 1
ATOM 2244 C C . SER A 1 336 ? 5.920 27.532 70.189 1.00 28.06 357 SER A C 1
ATOM 2245 O O . SER A 1 336 ? 4.872 28.168 70.349 1.00 28.04 357 SER A O 1
ATOM 2248 N N . ALA A 1 337 ? 7.113 28.117 69.883 1.00 24.16 358 ALA A N 1
ATOM 2249 C CA . ALA A 1 337 ? 7.283 29.572 69.708 1.00 24.18 358 ALA A CA 1
ATOM 2250 C C . ALA A 1 337 ? 6.412 30.077 68.528 1.00 28.23 358 ALA A C 1
ATOM 2251 O O . ALA A 1 337 ? 5.766 31.122 68.646 1.00 26.29 358 ALA A O 1
ATOM 2253 N N . LEU A 1 338 ? 6.348 29.290 67.430 1.00 26.46 359 LEU A N 1
ATOM 2254 C CA . LEU A 1 338 ? 5.547 29.601 66.223 1.00 25.87 359 LEU A CA 1
ATOM 2255 C C . LEU A 1 338 ? 4.057 29.502 66.505 1.00 28.19 359 LEU A C 1
ATOM 2256 O O . LEU A 1 338 ? 3.280 30.358 66.058 1.00 26.81 359 LEU A O 1
ATOM 2261 N N . ASN A 1 339 ? 3.642 28.493 67.292 1.00 24.24 360 ASN A N 1
ATOM 2262 C CA . ASN A 1 339 ? 2.214 28.389 67.669 1.00 24.13 360 ASN A CA 1
ATOM 2263 C C . ASN A 1 339 ? 1.838 29.601 68.535 1.00 27.39 360 ASN A C 1
ATOM 2264 O O . ASN A 1 339 ? 0.753 30.168 68.391 1.00 26.40 360 ASN A O 1
ATOM 2269 N N . PHE A 1 340 ? 2.767 30.016 69.420 1.00 24.32 361 PHE A N 1
ATOM 2270 C CA . PHE A 1 340 ? 2.538 31.125 70.346 1.00 23.11 361 PHE A CA 1
ATOM 2271 C C . PHE A 1 340 ? 2.325 32.452 69.644 1.00 29.36 361 PHE A C 1
ATOM 2272 O O . PHE A 1 340 ? 1.376 33.189 69.960 1.00 28.12 361 PHE A O 1
ATOM 2280 N N . ALA A 1 341 ? 3.247 32.774 68.723 1.00 27.79 362 ALA A N 1
ATOM 2281 C CA . ALA A 1 341 ? 3.308 34.081 68.117 1.00 28.06 362 ALA A CA 1
ATOM 2282 C C . ALA A 1 341 ? 2.581 34.246 66.792 1.00 31.71 362 ALA A C 1
ATOM 2283 O O . ALA A 1 341 ? 2.256 35.385 66.471 1.00 30.73 362 ALA A O 1
ATOM 2285 N N . ALA A 1 342 ? 2.367 33.166 65.999 1.00 27.88 363 ALA A N 1
ATOM 2286 C CA . ALA A 1 342 ? 1.745 33.319 64.670 1.00 27.56 363 ALA A CA 1
ATOM 2287 C C . ALA A 1 342 ? 0.381 33.990 64.707 1.00 32.66 363 ALA A C 1
ATOM 2288 O O . ALA A 1 342 ? -0.426 33.697 65.595 1.00 33.07 363 ALA A O 1
ATOM 2290 N N . ARG A 1 343 ? 0.114 34.877 63.732 1.00 29.66 364 ARG A N 1
ATOM 2291 C CA . ARG A 1 343 ? -1.193 35.522 63.656 1.00 30.08 364 ARG A CA 1
ATOM 2292 C C . ARG A 1 343 ? -2.217 34.573 63.050 1.00 35.99 364 ARG A C 1
ATOM 2293 O O . ARG A 1 343 ? -3.405 34.739 63.285 1.00 37.07 364 ARG A O 1
ATOM 2301 N N . SER A 1 344 ? -1.744 33.514 62.370 1.00 33.75 365 SER A N 1
ATOM 2302 C CA . SER A 1 344 ? -2.575 32.493 61.750 1.00 34.41 365 SER A CA 1
ATOM 2303 C C . SER A 1 344 ? -1.770 31.221 61.577 1.00 38.62 365 SER A C 1
ATOM 2304 O O . SER A 1 344 ? -0.547 31.286 61.453 1.00 36.67 365 SER A O 1
ATOM 2307 N N . LYS A 1 345 ? -2.451 30.055 61.573 1.00 37.85 366 LYS A N 1
ATOM 2308 C CA . LYS A 1 345 ? -1.785 28.753 61.436 1.00 38.81 366 LYS A CA 1
ATOM 2309 C C . LYS A 1 345 ? -2.614 27.804 60.561 1.00 44.67 366 LYS A C 1
ATOM 2310 O O . LYS A 1 345 ? -3.834 27.746 60.699 1.00 44.13 366 LYS A O 1
ATOM 2316 N N . GLU A 1 346 ? -1.947 27.064 59.666 1.00 42.88 367 GLU A N 1
ATOM 2317 C CA . GLU A 1 346 ? -2.602 26.104 58.773 1.00 43.06 367 GLU A CA 1
ATOM 2318 C C . GLU A 1 346 ? -1.828 24.805 58.720 1.00 47.35 367 GLU A C 1
ATOM 2319 O O . GLU A 1 346 ? -0.604 24.803 58.884 1.00 44.86 367 GLU A O 1
ATOM 2325 N N . VAL A 1 347 ? -2.556 23.704 58.459 1.00 46.67 368 VAL A N 1
ATOM 2326 C CA . VAL A 1 347 ? -2.026 22.357 58.254 1.00 47.34 368 VAL A CA 1
ATOM 2327 C C . VAL A 1 347 ? -2.220 22.053 56.767 1.00 52.02 368 VAL A C 1
ATOM 2328 O O . VAL A 1 347 ? -3.356 21.981 56.284 1.00 52.02 368 VAL A O 1
ATOM 2332 N N . ILE A 1 348 ? -1.105 21.962 56.033 1.00 49.32 369 ILE A N 1
ATOM 2333 C CA . ILE A 1 348 ? -1.090 21.727 54.584 1.00 70.63 369 ILE A CA 1
ATOM 2334 C C . ILE A 1 348 ? -0.250 20.505 54.192 1.00 88.70 369 ILE A C 1
ATOM 2335 O O . ILE A 1 348 ? -0.036 19.604 55.000 1.00 44.13 369 ILE A O 1
#